Protein AF-A0A0C2XR28-F1 (afdb_monomer)

Solvent-accessible surface area (backbone atoms only — not comparable to full-atom values): 14677 Å² total; per-residue (Å²): 131,84,66,56,67,60,53,53,38,38,52,51,37,52,53,34,49,42,58,56,73,71,45,59,62,71,71,68,72,70,63,57,70,69,58,49,51,54,48,40,54,50,33,50,57,46,36,54,53,42,49,54,51,42,45,53,50,49,40,54,47,21,64,46,52,28,56,61,69,59,73,73,59,68,73,86,69,68,76,62,82,78,84,54,51,46,69,43,57,54,46,18,50,34,46,45,16,51,54,50,55,73,65,47,84,61,88,50,60,68,63,48,40,52,50,47,48,56,42,49,52,50,37,53,52,54,47,53,66,63,49,77,77,65,76,77,70,62,46,53,29,38,50,32,34,52,44,60,56,52,70,73,48,66,76,93,44,52,68,61,50,50,55,49,47,58,66,47,63,80,65,73,52,72,67,40,48,52,46,21,50,54,48,47,34,68,41,40,81,63,28,39,65,67,66,59,62,87,71,70,90,66,68,96,81,52,77,64,52,76,79,33,85,82,44,82,53,77,80,67,88,73,76,69,54,71,71,69,72,49,66,79,55,89,70,72,76,67,84,81,76,89,81,85,78,86,131

Foldseek 3Di:
DDPPLLLVLLVLLVVLCCVLPPDCVLVPVPDDPVVSVVVSVVSVVVNVVSLVVSLVCLLVCLLVVLVPPVVPDDCVVVPPDDLAADPSLLSSLLSLLVSLVSNDPDPDLVVSLVSLLVSLLVNLVVVVVVPVPDDDDSVLLSLLLSLVLNVLDDPVCVVVNVVSVVSNVVPPDPSSNVRSLLVCQVCCQSNVSSNDDPQPPPDPPCPPCVNRVSDHRDPPPDPPPVVNVCPPDPVVVPPPDDDDDDD

pLDDT: mean 79.3, std 14.33, range [41.66, 95.62]

Mean predicted aligned error: 10.21 Å

Nearest PDB structures (foldseek):
  6vfk-assembly1_B  TM=3.033E-01  e=3.026E+00  synthetic construct
  5yqg-assembly1_A  TM=3.046E-01  e=9.220E+00  Mus musculus

Radius of gyration: 23.99 Å; Cα contacts (8 Å, |Δi|>4): 164; chains: 1; bounding box: 71×46×82 Å

Secondary structure (DSSP, 8-state):
--THHHHHHHHHHHHHHHHHHT-SHHHHT---HHHHHHHHHHHHHHHHHHHHHHHHHHHHHHHHHHHHHHTTS-GGGTTS---SS-HHHHHHHHHHHHHHHHT---S-HHHHHHHHHHHHHHHHHHHHHHHTTS-TTHHHHHHHHHHHHHHTS-GGGHHHHHHHHHHHHTT--HHHHHHHHHHHHHHHHHHTTTT--------TT-TTTTT-TT-PPPPPTT---HHHHS---TTGGGSS-------

Organism: Amanita muscaria (strain Koide BX008) (NCBI:txid946122)

Sequence (247 aa):
MTDDAGHGLALLYEVVDELASSSCFIALIGCSPDVVQGFRQKLVGLYDKVLVRWRNHVVLSSLKCAHSDFNSLPSSLAHSKQTGPSSELVSSVVLLANFGLQLCPSRNLAKRNELLGRTLQLFISEYFEKEAQTSRETKLLDIALLQQLLERYGEDCQDLRKQVTNRLEETKSHSLQKVAEETLLRCQNLIMPLLSYDLPDLPPNDKQGFLLPVGIPPPDTQYQPPLCVAKAGPRLGQLLVEGSFGF

Structure (mmCIF, N/CA/C/O backbone):
data_AF-A0A0C2XR28-F1
#
_entry.id   AF-A0A0C2XR28-F1
#
loop_
_atom_site.group_PDB
_atom_site.id
_atom_site.type_symbol
_atom_site.label_atom_id
_atom_site.label_alt_id
_atom_site.label_comp_id
_atom_site.label_asym_id
_atom_site.label_entity_id
_atom_site.label_seq_id
_atom_site.pdbx_PDB_ins_code
_atom_site.Cartn_x
_atom_site.Cartn_y
_atom_site.Cartn_z
_atom_site.occupancy
_atom_site.B_iso_or_equiv
_atom_site.auth_seq_id
_atom_site.auth_comp_id
_atom_site.auth_asym_id
_atom_site.auth_atom_id
_atom_site.pdbx_PDB_model_num
ATOM 1 N N . MET A 1 1 ? -13.927 -15.486 -8.283 1.00 41.66 1 MET A N 1
ATOM 2 C CA . MET A 1 1 ? -14.331 -16.255 -7.082 1.00 41.66 1 MET A CA 1
ATOM 3 C C . MET A 1 1 ? -14.322 -15.299 -5.906 1.00 41.66 1 MET A C 1
ATOM 5 O O . MET A 1 1 ? -13.459 -14.441 -5.857 1.00 41.66 1 MET A O 1
ATOM 9 N N . THR A 1 2 ? -15.349 -15.393 -5.074 1.00 48.81 2 THR A N 1
ATOM 10 C CA . THR A 1 2 ? -15.871 -14.381 -4.144 1.00 48.81 2 THR A CA 1
ATOM 11 C C . THR A 1 2 ? -14.844 -13.783 -3.182 1.00 48.81 2 THR A C 1
ATOM 13 O O . THR A 1 2 ? -14.387 -14.448 -2.256 1.00 48.81 2 THR A O 1
ATOM 16 N N . ASP A 1 3 ? -14.587 -12.489 -3.361 1.00 63.97 3 ASP A N 1
ATOM 17 C CA . ASP A 1 3 ? -13.853 -11.576 -2.471 1.00 63.97 3 ASP A CA 1
ATOM 18 C C . ASP A 1 3 ? -14.636 -11.248 -1.173 1.00 63.97 3 ASP A C 1
ATOM 20 O O . ASP A 1 3 ? -14.495 -10.197 -0.561 1.00 63.97 3 ASP A O 1
ATOM 24 N N . ASP A 1 4 ? -15.523 -12.147 -0.747 1.00 75.50 4 ASP A N 1
ATOM 25 C CA . ASP A 1 4 ? -16.473 -11.927 0.352 1.00 75.50 4 ASP A CA 1
ATOM 26 C C . ASP A 1 4 ? -15.757 -11.789 1.709 1.00 75.50 4 ASP A C 1
ATOM 28 O O . ASP A 1 4 ? -16.149 -11.008 2.575 1.00 75.50 4 ASP A O 1
ATOM 32 N N . ALA A 1 5 ? -14.622 -12.479 1.866 1.00 79.31 5 ALA A N 1
ATOM 33 C CA . ALA A 1 5 ? -13.799 -12.400 3.069 1.00 79.31 5 ALA A CA 1
ATOM 34 C C . ALA A 1 5 ? -13.136 -11.021 3.248 1.00 79.31 5 ALA A C 1
ATOM 36 O O . ALA A 1 5 ? -13.073 -10.519 4.372 1.00 79.31 5 ALA A O 1
ATOM 37 N N . GLY A 1 6 ? -12.664 -10.401 2.160 1.00 77.56 6 GLY A N 1
ATOM 38 C CA . GLY A 1 6 ? -12.081 -9.059 2.189 1.00 77.56 6 GLY A CA 1
ATOM 39 C C . GLY A 1 6 ? -13.116 -8.009 2.588 1.00 77.56 6 GLY A C 1
ATOM 40 O O . GLY A 1 6 ? -12.875 -7.219 3.504 1.00 77.56 6 GLY A O 1
ATOM 41 N N . HIS A 1 7 ? -14.305 -8.083 1.984 1.00 82.31 7 HIS A N 1
ATOM 42 C CA . HIS A 1 7 ? -15.428 -7.190 2.277 1.00 82.31 7 HIS A CA 1
ATOM 43 C C . HIS A 1 7 ? -15.941 -7.356 3.715 1.00 82.31 7 HIS A C 1
ATOM 45 O O . HIS A 1 7 ? -16.171 -6.366 4.409 1.00 82.31 7 HIS A O 1
ATOM 51 N N . GLY A 1 8 ? -16.061 -8.593 4.210 1.00 85.19 8 GLY A N 1
ATOM 52 C CA . GLY A 1 8 ? -16.475 -8.855 5.591 1.00 85.19 8 GLY A CA 1
ATOM 53 C C . GLY A 1 8 ? -15.493 -8.300 6.628 1.00 85.19 8 GLY A C 1
ATOM 54 O O . GLY A 1 8 ? -15.911 -7.744 7.645 1.00 85.19 8 GLY A O 1
ATOM 55 N N . LEU A 1 9 ? -14.184 -8.401 6.368 1.00 85.44 9 LEU A N 1
ATOM 56 C CA . LEU A 1 9 ? -13.157 -7.812 7.234 1.00 85.44 9 LEU A CA 1
ATOM 57 C C . LEU A 1 9 ? -13.164 -6.279 7.179 1.00 85.44 9 LEU A C 1
ATOM 59 O O . LEU A 1 9 ? -12.962 -5.648 8.214 1.00 85.44 9 LEU A O 1
ATOM 63 N N . ALA A 1 10 ? -13.427 -5.698 6.007 1.00 81.88 10 ALA A N 1
ATOM 64 C CA . ALA A 1 10 ? -13.559 -4.257 5.834 1.00 81.88 10 ALA A CA 1
ATOM 65 C C . ALA A 1 10 ? -14.747 -3.682 6.616 1.00 81.88 10 ALA A C 1
ATOM 67 O O . ALA A 1 10 ? -14.583 -2.752 7.402 1.00 81.88 10 ALA A O 1
ATOM 68 N N . LEU A 1 11 ? -15.919 -4.307 6.497 1.00 85.88 11 LEU A N 1
ATOM 69 C CA . LEU A 1 11 ? -17.100 -3.915 7.262 1.00 85.88 11 LEU A CA 1
ATOM 70 C C . LEU A 1 11 ? -16.866 -4.050 8.772 1.00 85.88 11 LEU A C 1
ATOM 72 O O . LEU A 1 11 ? -17.224 -3.167 9.549 1.00 85.88 11 LEU A O 1
ATOM 76 N N . LEU A 1 12 ? -16.248 -5.153 9.205 1.00 86.69 12 LEU A N 1
ATOM 77 C CA . LEU A 1 12 ? -15.944 -5.360 10.619 1.00 86.69 12 LEU A CA 1
ATOM 78 C C . LEU A 1 12 ? -14.976 -4.296 11.148 1.00 86.69 12 LEU A C 1
ATOM 80 O O . LEU A 1 12 ? -15.143 -3.833 12.273 1.00 86.69 12 LEU A O 1
ATOM 84 N N . TYR A 1 13 ? -13.986 -3.901 10.348 1.00 85.12 13 TYR A N 1
ATOM 85 C CA . TYR A 1 13 ? -13.070 -2.814 10.676 1.00 85.12 13 TYR A CA 1
ATOM 86 C C . TYR A 1 13 ? -13.823 -1.498 10.926 1.00 85.12 13 TYR A C 1
ATOM 88 O O . TYR A 1 13 ? -13.640 -0.895 11.984 1.00 85.12 13 TYR A O 1
ATOM 96 N N . GLU A 1 14 ? -14.717 -1.102 10.016 1.00 84.31 14 GLU A N 1
ATOM 97 C CA . GLU A 1 14 ? -15.503 0.134 10.140 1.00 84.31 14 GLU A CA 1
ATOM 98 C C . GLU A 1 14 ? -16.416 0.115 11.367 1.00 84.31 14 GLU A C 1
ATOM 100 O O . GLU A 1 14 ? -16.442 1.066 12.146 1.00 84.31 14 GLU A O 1
ATOM 105 N N . VAL A 1 15 ? -17.126 -0.996 11.586 1.00 87.81 15 VAL A N 1
ATOM 106 C CA . VAL A 1 15 ? -18.020 -1.147 12.741 1.00 87.81 15 VAL A CA 1
ATOM 107 C C . VAL A 1 15 ? -17.239 -1.039 14.047 1.00 87.81 15 VAL A C 1
ATOM 109 O O . VAL A 1 15 ? -17.701 -0.396 14.989 1.00 87.81 15 VAL A O 1
ATOM 112 N N . VAL A 1 16 ? -16.055 -1.650 14.129 1.00 88.50 16 VAL A N 1
ATOM 113 C CA . VAL A 1 16 ? -15.237 -1.592 15.344 1.00 88.50 16 VAL A CA 1
ATOM 114 C C . VAL A 1 16 ? -14.655 -0.190 15.559 1.00 88.50 16 VAL A C 1
ATOM 116 O O . VAL A 1 16 ? -14.664 0.266 16.703 1.00 88.50 16 VAL A O 1
ATOM 119 N N . ASP A 1 17 ? -14.200 0.512 14.514 1.00 84.69 17 ASP A N 1
ATOM 120 C CA . ASP A 1 17 ? -13.698 1.895 14.631 1.00 84.69 17 ASP A CA 1
ATOM 121 C C . ASP A 1 17 ? -14.806 2.863 15.070 1.00 84.69 17 ASP A C 1
ATOM 123 O O . ASP A 1 17 ? -14.614 3.639 16.010 1.00 84.69 17 ASP A O 1
ATOM 127 N N . GLU A 1 18 ? -15.996 2.767 14.473 1.00 85.94 18 GLU A N 1
ATOM 128 C CA . GLU A 1 18 ? -17.153 3.601 14.820 1.00 85.94 18 GLU A CA 1
ATOM 129 C C . GLU A 1 18 ? -17.610 3.329 16.264 1.00 85.94 18 GLU A C 1
ATOM 131 O O . GLU A 1 18 ? -17.830 4.249 17.057 1.00 85.94 18 GLU A O 1
ATOM 136 N N . LEU A 1 19 ? -17.682 2.052 16.665 1.00 86.50 19 LEU A N 1
ATOM 137 C CA . LEU A 1 19 ? -18.004 1.679 18.043 1.00 86.50 19 LEU A CA 1
ATOM 138 C C . LEU A 1 19 ? -16.949 2.177 19.037 1.00 86.50 19 LEU A C 1
ATOM 140 O O . LEU A 1 19 ? -17.304 2.617 20.130 1.00 86.50 19 LEU A O 1
ATOM 144 N N . ALA A 1 20 ? -15.666 2.121 18.682 1.00 83.19 20 ALA A N 1
ATOM 145 C CA . ALA A 1 20 ? -14.579 2.515 19.571 1.00 83.19 20 ALA A CA 1
ATOM 146 C C . ALA A 1 20 ? -14.429 4.037 19.709 1.00 83.19 20 ALA A C 1
ATOM 148 O O . ALA A 1 20 ? -14.061 4.503 20.793 1.00 83.19 20 ALA A O 1
ATOM 149 N N . SER A 1 21 ? -14.692 4.805 18.647 1.00 80.94 21 SER A N 1
ATOM 150 C CA . SER A 1 21 ? -14.327 6.224 18.563 1.00 80.94 21 SER A CA 1
ATOM 151 C C . SER A 1 21 ? -15.501 7.191 18.745 1.00 80.94 21 SER A C 1
ATOM 153 O O . SER A 1 21 ? -15.391 8.122 19.543 1.00 80.94 21 SER A O 1
ATOM 155 N N . SER A 1 22 ? -16.627 6.969 18.070 1.00 78.81 22 SER A N 1
ATOM 156 C CA . SER A 1 22 ? -17.715 7.951 17.919 1.00 78.81 22 SER A CA 1
ATOM 157 C C . SER A 1 22 ? -19.055 7.484 18.482 1.00 78.81 22 SER A C 1
ATOM 159 O O . SER A 1 22 ? -19.938 8.306 18.732 1.00 78.81 22 SER A O 1
ATOM 161 N N . SER A 1 23 ? -19.225 6.183 18.723 1.00 81.94 23 SER A N 1
ATOM 162 C CA . SER A 1 23 ? -20.515 5.642 19.135 1.00 81.94 23 SER A CA 1
ATOM 163 C C . SER A 1 23 ? -20.945 6.100 20.532 1.00 81.94 23 SER A C 1
ATOM 165 O O . SER A 1 23 ? -20.292 5.836 21.548 1.00 81.94 23 SER A O 1
ATOM 167 N N . CYS A 1 24 ? -22.124 6.725 20.594 1.00 83.88 24 CYS A N 1
ATOM 168 C CA . CYS A 1 24 ? -22.814 7.049 21.841 1.00 83.88 24 CYS A CA 1
ATOM 169 C C . CYS A 1 24 ? -23.420 5.812 22.519 1.00 83.88 24 CYS A C 1
ATOM 171 O O . CYS A 1 24 ? -23.755 5.876 23.700 1.00 83.88 24 CYS A O 1
ATOM 173 N N . PHE A 1 25 ? -23.517 4.678 21.811 1.00 84.44 25 PHE A N 1
ATOM 174 C CA . PHE A 1 25 ? -24.083 3.431 22.327 1.00 84.44 25 PHE A CA 1
ATOM 175 C C . PHE A 1 25 ? -23.443 3.042 23.660 1.00 84.44 25 PHE A C 1
ATOM 177 O O . PHE A 1 25 ? -24.140 2.822 24.642 1.00 84.44 25 PHE A O 1
ATOM 184 N N . ILE A 1 26 ? -22.111 3.072 23.730 1.00 80.19 26 ILE A N 1
ATOM 185 C CA . ILE A 1 26 ? -21.362 2.694 24.934 1.00 80.19 26 ILE A CA 1
ATOM 186 C C . ILE A 1 26 ? -21.699 3.606 26.127 1.00 80.19 26 ILE A C 1
ATOM 188 O O . ILE A 1 26 ? -21.726 3.141 27.263 1.00 80.19 26 ILE A O 1
ATOM 192 N N . ALA A 1 27 ? -21.978 4.889 25.881 1.00 79.75 27 ALA A N 1
ATOM 193 C CA . ALA A 1 27 ? -22.363 5.832 26.929 1.00 79.75 27 ALA A CA 1
ATOM 194 C C . ALA A 1 27 ? -23.826 5.653 27.379 1.00 79.75 27 ALA A C 1
ATOM 196 O O . ALA A 1 27 ? -24.154 5.949 28.525 1.00 79.75 27 ALA A O 1
ATOM 197 N N . LEU A 1 28 ? -24.700 5.155 26.499 1.00 85.94 28 LEU A N 1
ATOM 198 C CA . LEU A 1 28 ? -26.144 5.052 26.737 1.00 85.94 28 LEU A CA 1
ATO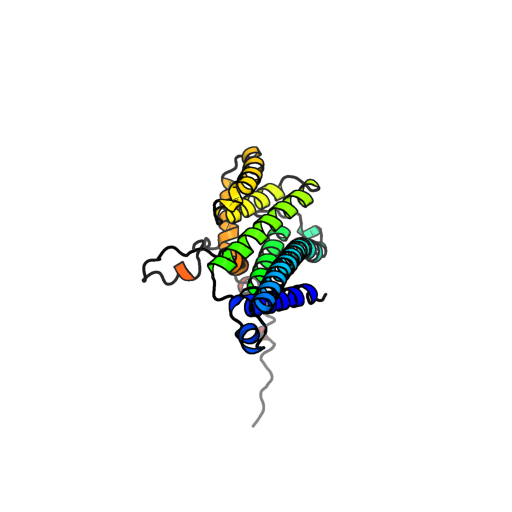M 199 C C . LEU A 1 28 ? -26.578 3.764 27.452 1.00 85.94 28 LEU A C 1
ATOM 201 O O . LEU A 1 28 ? -27.664 3.733 28.020 1.00 85.94 28 LEU A O 1
ATOM 205 N N . ILE A 1 29 ? -25.751 2.713 27.472 1.00 83.38 29 ILE A N 1
ATOM 206 C CA . ILE A 1 29 ? -26.102 1.425 28.112 1.00 83.38 29 ILE A CA 1
ATOM 207 C C . ILE A 1 29 ? -26.096 1.520 29.654 1.00 83.38 29 ILE A C 1
ATOM 209 O O . ILE A 1 29 ? -26.553 0.607 30.335 1.00 83.38 29 ILE A O 1
ATOM 213 N N . GLY A 1 30 ? -25.606 2.626 30.230 1.00 84.56 30 GLY A N 1
ATOM 214 C CA . GLY A 1 30 ? -25.600 2.834 31.684 1.00 84.56 30 GLY A CA 1
ATOM 215 C C . GLY A 1 30 ? -24.619 1.929 32.439 1.00 84.56 30 GLY A C 1
ATOM 216 O O . GLY A 1 30 ? -24.782 1.700 33.636 1.00 84.56 30 GLY A O 1
ATOM 217 N N . CYS A 1 31 ? -23.606 1.389 31.754 1.00 88.06 31 CYS A N 1
ATOM 218 C CA . CYS A 1 31 ? -22.540 0.610 32.382 1.00 88.06 31 CYS A CA 1
ATOM 219 C C . CYS A 1 31 ? -21.651 1.481 33.282 1.00 88.06 31 CYS A C 1
ATOM 221 O O . CYS A 1 31 ? -21.509 2.685 33.065 1.00 88.06 31 CYS A O 1
ATOM 223 N N . SER A 1 32 ? -20.988 0.853 34.260 1.00 92.50 32 SER A N 1
ATOM 224 C CA . SER A 1 32 ? -19.965 1.542 35.047 1.00 92.50 32 SER A CA 1
ATOM 225 C C . SER A 1 32 ? -18.777 1.972 34.163 1.00 92.50 32 SER A C 1
ATOM 227 O O . SER A 1 32 ? -18.489 1.313 33.154 1.00 92.50 32 SER A O 1
ATOM 229 N N . PRO A 1 33 ? -18.052 3.046 34.535 1.00 89.12 33 PRO A N 1
ATOM 230 C CA . PRO A 1 33 ? -16.910 3.544 33.763 1.00 89.12 33 PRO A CA 1
ATOM 231 C C . PRO A 1 33 ? -15.836 2.481 33.483 1.00 89.12 33 PRO A C 1
ATOM 233 O O . PRO A 1 33 ? -15.316 2.416 32.370 1.00 89.12 33 PRO A O 1
ATOM 236 N N . ASP A 1 34 ? -15.564 1.599 34.448 1.00 92.88 34 ASP A N 1
ATOM 237 C CA . ASP A 1 34 ? -14.560 0.534 34.311 1.00 92.88 34 ASP A CA 1
ATOM 238 C C . ASP A 1 34 ? -14.939 -0.482 33.224 1.00 92.88 34 ASP A C 1
ATOM 240 O O . ASP A 1 34 ? -14.100 -0.909 32.426 1.00 92.88 34 ASP A O 1
ATOM 244 N N . VAL A 1 35 ? -16.225 -0.845 33.144 1.00 90.69 35 VAL A N 1
ATOM 245 C CA . VAL A 1 35 ? -16.740 -1.764 32.117 1.00 90.69 35 VAL A CA 1
ATOM 246 C C . VAL A 1 35 ? -16.658 -1.115 30.737 1.00 90.69 35 VAL A C 1
ATOM 248 O O . VAL A 1 35 ? -16.233 -1.761 29.778 1.00 90.69 35 VAL A O 1
ATOM 251 N N . VAL A 1 36 ? -17.003 0.173 30.641 1.00 88.62 36 VAL A N 1
ATOM 252 C CA . VAL A 1 36 ? -16.881 0.964 29.408 1.00 88.62 36 VAL A CA 1
ATOM 253 C C . VAL A 1 36 ? -15.430 1.011 28.927 1.00 88.62 36 VAL A C 1
ATOM 255 O O . VAL A 1 36 ? -15.162 0.756 27.750 1.00 88.62 36 VAL A O 1
ATOM 258 N N . GLN A 1 37 ? -14.483 1.296 29.820 1.00 88.75 37 GLN A N 1
ATOM 259 C CA . GLN A 1 37 ? -13.064 1.352 29.477 1.00 88.75 37 GLN A CA 1
ATOM 260 C C . GLN A 1 37 ? -12.535 -0.019 29.040 1.00 88.75 37 GLN A C 1
ATOM 262 O O . GLN A 1 37 ? -11.881 -0.119 28.000 1.00 88.75 37 GLN A O 1
ATOM 267 N N . GLY A 1 38 ? -12.868 -1.084 29.776 1.00 91.06 38 GLY A N 1
ATOM 268 C CA . GLY A 1 38 ? -12.484 -2.450 29.420 1.00 91.06 38 GLY A CA 1
ATOM 269 C C . GLY A 1 38 ? -13.063 -2.896 28.074 1.00 91.06 38 GLY A C 1
ATOM 270 O O . GLY A 1 38 ? -12.389 -3.577 27.300 1.00 91.06 38 GLY A O 1
ATOM 271 N N . PHE A 1 39 ? -14.289 -2.480 27.749 1.00 89.62 39 PHE A N 1
ATOM 272 C CA . PHE A 1 39 ? -14.890 -2.730 26.441 1.00 89.62 39 PHE A CA 1
ATOM 273 C C . PHE A 1 39 ? -14.160 -1.979 25.319 1.00 89.62 39 PHE A C 1
ATOM 275 O O . PHE A 1 39 ? -13.793 -2.600 24.323 1.00 89.62 39 PHE A O 1
ATOM 282 N N . ARG A 1 40 ? -13.862 -0.683 25.495 1.00 88.81 40 ARG A N 1
ATOM 283 C CA . ARG A 1 40 ? -13.093 0.105 24.512 1.00 88.81 40 ARG A CA 1
ATOM 284 C C . ARG A 1 40 ? -11.709 -0.488 24.257 1.00 88.81 40 ARG A C 1
ATOM 286 O O . ARG A 1 40 ? -11.319 -0.627 23.105 1.00 88.81 40 ARG A O 1
ATOM 293 N N . GLN A 1 41 ? -10.997 -0.910 25.301 1.00 91.44 41 GLN A N 1
ATOM 294 C CA . GLN A 1 41 ? -9.698 -1.580 25.154 1.00 91.44 41 GLN A CA 1
ATOM 295 C C . GLN A 1 41 ? -9.808 -2.882 24.349 1.00 91.44 41 GLN A C 1
ATOM 297 O O . GLN A 1 41 ? -8.982 -3.141 23.474 1.00 91.44 41 GLN A O 1
ATOM 302 N N . LYS A 1 42 ? -10.847 -3.690 24.599 1.00 92.62 42 LYS A N 1
ATOM 303 C CA . LYS A 1 42 ? -11.111 -4.905 23.814 1.00 92.62 42 LYS A CA 1
ATOM 304 C C . LYS A 1 42 ? -11.446 -4.589 22.357 1.00 92.62 42 LYS A C 1
ATOM 306 O O . LYS A 1 42 ? -10.983 -5.319 21.485 1.00 92.62 42 LYS A O 1
ATOM 311 N N . LEU A 1 43 ? -12.209 -3.526 22.092 1.00 90.06 43 LEU A N 1
ATOM 312 C CA . LEU A 1 43 ? -12.509 -3.079 20.730 1.00 90.06 43 LEU A CA 1
ATOM 313 C C . LEU A 1 43 ? -11.255 -2.610 19.997 1.00 90.06 43 LEU A C 1
ATOM 315 O O . LEU A 1 43 ? -11.046 -3.046 18.875 1.00 90.06 43 LEU A O 1
ATOM 319 N N . VAL A 1 44 ? -10.385 -1.818 20.630 1.00 89.75 44 VAL A N 1
ATOM 320 C CA . VAL A 1 44 ? -9.093 -1.420 20.038 1.00 89.75 44 VAL A CA 1
ATOM 321 C C . VAL A 1 44 ? -8.244 -2.655 19.719 1.00 89.75 44 VAL A C 1
ATOM 323 O O . VAL A 1 44 ? -7.768 -2.818 18.601 1.00 89.75 44 VAL A O 1
ATOM 326 N N . GLY A 1 45 ? -8.143 -3.605 20.654 1.00 91.94 45 GLY A N 1
ATOM 327 C CA . GLY A 1 45 ? -7.420 -4.853 20.401 1.00 91.94 45 GLY A CA 1
ATOM 328 C C . GLY A 1 45 ? -8.048 -5.728 19.305 1.00 91.94 45 GLY A C 1
ATOM 329 O O . GLY A 1 45 ? -7.339 -6.477 18.632 1.00 91.94 45 GLY A O 1
ATOM 330 N N . LEU A 1 46 ? -9.371 -5.673 19.118 1.00 91.69 46 LEU A N 1
ATOM 331 C CA . LEU A 1 46 ? -10.058 -6.349 18.015 1.00 91.69 46 LEU A CA 1
ATOM 332 C C . LEU A 1 46 ? -9.805 -5.630 16.686 1.00 91.69 46 LEU A C 1
ATOM 334 O O . LEU A 1 46 ? -9.488 -6.298 15.704 1.00 91.69 46 LEU A O 1
ATOM 338 N N . TYR A 1 47 ? -9.891 -4.300 16.680 1.00 89.44 47 TYR A N 1
ATOM 339 C CA . TYR A 1 47 ? -9.598 -3.432 15.543 1.00 89.44 47 TYR A CA 1
ATOM 340 C C . TYR A 1 47 ? -8.214 -3.739 14.974 1.00 89.44 47 TYR A C 1
ATOM 342 O O . TYR A 1 47 ? -8.100 -4.084 13.799 1.00 89.44 47 TYR A O 1
ATOM 350 N N . ASP A 1 48 ? -7.180 -3.753 15.821 1.00 90.94 48 ASP A N 1
ATOM 351 C CA . ASP A 1 48 ? -5.807 -4.026 15.389 1.00 90.94 48 ASP A CA 1
ATOM 352 C C . ASP A 1 48 ? -5.675 -5.413 14.744 1.00 90.94 48 ASP A C 1
ATOM 354 O O . ASP A 1 48 ? -5.038 -5.577 13.701 1.00 90.94 48 ASP A O 1
ATOM 358 N N . LYS A 1 49 ? -6.327 -6.430 15.324 1.00 92.88 49 LYS A N 1
ATOM 359 C CA . LYS A 1 49 ? -6.312 -7.803 14.791 1.00 92.88 49 LYS A CA 1
ATOM 360 C C . LYS A 1 49 ? -7.021 -7.909 13.446 1.00 92.88 49 LYS A C 1
ATOM 362 O O . LYS A 1 49 ? -6.514 -8.588 12.552 1.00 92.88 49 LYS A O 1
ATOM 367 N N . VAL A 1 50 ? -8.188 -7.281 13.307 1.00 90.88 50 VAL A N 1
ATOM 368 C CA . VAL A 1 50 ? -8.951 -7.257 12.051 1.00 90.88 50 VAL A CA 1
ATOM 369 C C . VAL A 1 50 ? -8.147 -6.530 10.981 1.00 90.88 50 VAL A C 1
ATOM 371 O O . VAL A 1 50 ? -7.988 -7.060 9.886 1.00 90.88 50 VAL A O 1
ATOM 374 N N . LEU A 1 51 ? -7.540 -5.395 11.326 1.00 89.31 51 LEU A N 1
ATOM 375 C CA . LEU A 1 51 ? -6.727 -4.597 10.421 1.00 89.31 51 LEU A CA 1
ATOM 376 C C . LEU A 1 51 ? -5.485 -5.342 9.921 1.00 89.31 51 LEU A C 1
ATOM 378 O O . LEU A 1 51 ? -5.169 -5.303 8.735 1.00 89.31 51 LEU A O 1
ATOM 382 N N . VAL A 1 52 ? -4.761 -6.034 10.806 1.00 93.19 52 VAL A N 1
ATOM 383 C CA . VAL A 1 52 ? -3.622 -6.881 10.409 1.00 93.19 52 VAL A CA 1
ATOM 384 C C . VAL A 1 52 ? -4.079 -7.996 9.467 1.00 93.19 52 VAL A C 1
ATOM 386 O O . VAL A 1 52 ? -3.469 -8.201 8.421 1.00 93.19 52 VAL A O 1
ATOM 389 N N . ARG A 1 53 ? -5.172 -8.696 9.798 1.00 92.62 53 ARG A N 1
ATOM 390 C CA . ARG A 1 53 ? -5.697 -9.784 8.957 1.00 92.62 53 ARG A CA 1
ATOM 391 C C . ARG A 1 53 ? -6.154 -9.295 7.592 1.00 92.62 53 ARG A C 1
ATOM 393 O O . ARG A 1 53 ? -5.837 -9.938 6.598 1.00 92.62 53 ARG A O 1
ATOM 400 N N . TRP A 1 54 ? -6.868 -8.175 7.554 1.00 91.25 54 TRP A N 1
ATOM 401 C CA . TRP A 1 54 ? -7.308 -7.555 6.313 1.00 91.25 54 TRP A CA 1
ATOM 402 C C . TRP A 1 54 ? -6.111 -7.180 5.436 1.00 91.25 54 TRP A C 1
ATOM 404 O O . TRP A 1 54 ? -6.071 -7.584 4.279 1.00 91.25 54 TRP A O 1
ATOM 414 N N . ARG A 1 55 ? -5.090 -6.512 5.997 1.00 93.25 55 ARG A N 1
ATOM 415 C CA . ARG A 1 55 ? -3.881 -6.124 5.246 1.00 93.25 55 ARG A CA 1
ATOM 416 C C . ARG A 1 55 ? -3.180 -7.331 4.644 1.00 93.25 55 ARG A C 1
ATOM 418 O O . ARG A 1 55 ? -2.904 -7.338 3.449 1.00 93.25 55 ARG A O 1
ATOM 425 N N . ASN A 1 56 ? -2.946 -8.363 5.452 1.00 94.56 56 ASN A N 1
ATOM 426 C CA . ASN A 1 56 ? -2.315 -9.594 4.982 1.00 94.56 56 ASN A CA 1
ATOM 427 C C . ASN A 1 56 ? -3.144 -10.250 3.872 1.00 94.56 56 ASN A C 1
ATOM 429 O O . ASN A 1 56 ? -2.595 -10.669 2.859 1.00 94.56 56 ASN A O 1
ATOM 433 N N . HIS A 1 57 ? -4.467 -10.320 4.046 1.00 93.06 57 HIS A N 1
ATOM 434 C CA . HIS A 1 57 ? -5.358 -10.880 3.037 1.00 93.06 57 HIS A CA 1
ATOM 435 C C . HIS A 1 57 ? -5.270 -10.107 1.720 1.00 93.06 57 HIS A C 1
ATOM 437 O O . HIS A 1 57 ? -5.049 -10.714 0.680 1.00 93.06 57 HIS A O 1
ATOM 443 N N . VAL A 1 58 ? -5.390 -8.781 1.768 1.00 91.94 58 VAL A N 1
ATOM 444 C CA . VAL A 1 58 ? -5.338 -7.916 0.586 1.00 91.94 58 VAL A CA 1
ATOM 445 C C . VAL A 1 58 ? -4.001 -8.027 -0.134 1.00 91.94 58 VAL A C 1
ATOM 447 O O . VAL A 1 58 ? -3.984 -8.232 -1.342 1.00 91.94 58 VAL A O 1
ATOM 450 N N . VAL A 1 59 ? -2.883 -7.960 0.591 1.00 94.69 59 VAL A N 1
ATOM 451 C CA . VAL A 1 59 ? -1.546 -8.084 -0.004 1.00 94.69 59 VAL A CA 1
ATOM 452 C C . VAL A 1 59 ? -1.381 -9.430 -0.711 1.00 94.69 59 VAL A C 1
ATOM 454 O O . VAL A 1 59 ? -1.015 -9.471 -1.888 1.00 94.69 59 VAL A O 1
ATOM 457 N N . LEU A 1 60 ? -1.704 -10.530 -0.028 1.00 93.19 60 LEU A N 1
ATOM 458 C CA . LEU A 1 60 ? -1.566 -11.873 -0.588 1.00 93.19 60 LEU A CA 1
ATOM 459 C C . LEU A 1 60 ? -2.520 -12.106 -1.765 1.00 93.19 60 LEU A C 1
ATOM 461 O O . LEU A 1 60 ? -2.130 -12.724 -2.756 1.00 93.19 60 LEU A O 1
ATOM 465 N N . SER A 1 61 ? -3.752 -11.602 -1.681 1.00 91.12 61 SER A N 1
ATOM 466 C CA . SER A 1 61 ? -4.739 -11.687 -2.757 1.00 91.12 61 SER A CA 1
ATOM 467 C C . SER A 1 61 ? -4.294 -10.893 -3.984 1.00 91.12 61 SER A C 1
ATOM 469 O O . SER A 1 61 ? -4.307 -11.446 -5.081 1.00 91.12 61 SER A O 1
ATOM 471 N N . SER A 1 62 ? -3.814 -9.656 -3.821 1.00 91.50 62 SER A N 1
ATOM 472 C CA . SER A 1 62 ? -3.302 -8.835 -4.928 1.00 91.50 62 SER A CA 1
ATOM 473 C C . SER A 1 62 ? -2.142 -9.520 -5.654 1.00 91.50 62 SER A C 1
ATOM 475 O O . SER A 1 62 ? -2.180 -9.653 -6.876 1.00 91.50 62 SER A O 1
ATOM 477 N N . LEU A 1 63 ? -1.167 -10.050 -4.906 1.00 90.56 63 LEU A N 1
ATOM 478 C CA . LEU A 1 63 ? -0.016 -10.774 -5.464 1.00 90.56 63 LEU A CA 1
ATOM 479 C C . LEU A 1 63 ? -0.387 -12.121 -6.108 1.00 90.56 63 LEU A C 1
ATOM 481 O O . LEU A 1 63 ? 0.369 -12.649 -6.927 1.00 90.56 63 LEU A O 1
ATOM 485 N N . LYS A 1 64 ? -1.509 -12.732 -5.710 1.00 89.69 64 LYS A N 1
ATOM 486 C CA . LYS A 1 64 ? -1.980 -14.014 -6.251 1.00 89.69 64 LYS A CA 1
ATOM 487 C C . LYS A 1 64 ? -2.843 -13.835 -7.499 1.00 89.69 64 LYS A C 1
ATOM 489 O O . LYS A 1 64 ? -2.656 -14.578 -8.459 1.00 89.69 64 LYS A O 1
ATOM 494 N N . CYS A 1 65 ? -3.772 -12.882 -7.496 1.00 81.88 65 CYS A N 1
ATOM 495 C CA . CYS A 1 65 ? -4.695 -12.652 -8.611 1.00 81.88 65 CYS A CA 1
ATOM 496 C C . CYS A 1 65 ? -3.959 -12.189 -9.871 1.00 81.88 65 CYS A C 1
ATOM 498 O O . CYS A 1 65 ? -4.250 -12.654 -10.970 1.00 81.88 65 CYS A O 1
ATOM 500 N N . ALA A 1 66 ? -2.934 -11.351 -9.715 1.00 76.25 66 ALA A N 1
ATOM 501 C CA . ALA A 1 66 ? -2.151 -10.909 -10.859 1.00 76.25 66 ALA A CA 1
ATOM 502 C C . ALA A 1 66 ? -1.403 -12.065 -11.555 1.00 76.25 66 ALA A C 1
ATOM 504 O O . ALA A 1 66 ? -1.256 -12.054 -12.773 1.00 76.25 66 ALA A O 1
ATOM 505 N N . HIS A 1 67 ? -1.015 -13.110 -10.815 1.00 72.88 67 HIS A N 1
ATOM 506 C CA . HIS A 1 67 ? -0.449 -14.327 -11.402 1.00 72.88 67 HIS A CA 1
ATOM 507 C C . HIS A 1 67 ? -1.493 -15.153 -12.180 1.00 72.88 67 HIS A C 1
ATOM 509 O O . HIS A 1 67 ? -1.160 -15.758 -13.198 1.00 72.88 67 HIS A O 1
ATOM 515 N N . SER A 1 68 ? -2.741 -15.253 -11.704 1.00 71.31 68 SER A N 1
ATOM 516 C CA . SER A 1 68 ? -3.733 -16.155 -12.311 1.00 71.31 68 SER A CA 1
ATOM 517 C C . SER A 1 68 ? -4.278 -15.649 -13.641 1.00 71.31 68 SER A C 1
ATOM 519 O O . SER A 1 68 ? -4.473 -16.448 -14.555 1.00 71.31 68 SER A O 1
ATOM 521 N N . ASP A 1 69 ? -4.494 -14.341 -13.765 1.00 64.75 69 ASP A N 1
ATOM 522 C CA . ASP A 1 69 ? -5.199 -13.779 -14.920 1.00 64.75 69 ASP A CA 1
ATOM 523 C C . ASP A 1 69 ? -4.302 -13.746 -16.171 1.00 64.75 69 ASP A C 1
ATOM 525 O O . ASP A 1 69 ? -4.763 -14.003 -17.286 1.00 64.75 69 ASP A O 1
ATOM 529 N N . PHE A 1 70 ? -2.993 -13.543 -15.990 1.00 56.94 70 PHE A N 1
ATOM 530 C CA . PHE A 1 70 ? -2.028 -13.431 -17.089 1.00 56.94 70 PHE A CA 1
ATOM 531 C C . PHE A 1 70 ? -1.482 -14.767 -17.604 1.00 56.94 70 PHE A C 1
ATOM 533 O O . PHE A 1 70 ? -1.101 -14.854 -18.771 1.00 56.94 70 PHE A O 1
ATOM 540 N N . ASN A 1 71 ? -1.516 -15.833 -16.800 1.00 58.53 71 ASN A N 1
ATOM 541 C CA . ASN A 1 71 ? -1.078 -17.168 -17.231 1.00 58.53 71 ASN A CA 1
ATOM 542 C C . ASN A 1 71 ? -2.008 -17.819 -18.276 1.00 58.53 71 ASN A C 1
ATOM 544 O O . ASN A 1 71 ? -1.705 -18.896 -18.786 1.00 58.53 71 ASN A O 1
ATOM 548 N N . SER A 1 72 ? -3.133 -17.178 -18.605 1.00 56.69 72 SER A N 1
ATOM 549 C CA . SER A 1 72 ? -4.080 -17.641 -19.623 1.00 56.69 72 SER A CA 1
ATOM 550 C C . SER A 1 72 ? -3.766 -17.152 -21.047 1.00 56.69 72 SER A C 1
ATOM 552 O O . SER A 1 72 ? -4.360 -17.646 -22.007 1.00 56.69 72 SER A O 1
ATOM 554 N N . LEU A 1 73 ? -2.835 -16.203 -21.215 1.00 59.59 73 LEU A N 1
ATOM 555 C CA . LEU A 1 73 ? -2.491 -15.646 -22.526 1.00 59.59 73 LEU A CA 1
ATOM 556 C C . LEU A 1 73 ? -1.484 -16.538 -23.284 1.00 59.59 73 LEU A C 1
ATOM 558 O O . LEU A 1 73 ? -0.529 -17.038 -22.687 1.00 59.59 73 LEU A O 1
ATOM 562 N N . PRO A 1 74 ? -1.644 -16.724 -24.610 1.00 60.53 74 PRO A N 1
ATOM 563 C CA . PRO A 1 74 ? -0.733 -17.543 -25.404 1.00 60.53 74 PRO A CA 1
ATOM 564 C C . PRO A 1 74 ? 0.708 -17.019 -25.345 1.00 60.53 74 PRO A C 1
ATOM 566 O O . PRO A 1 74 ? 0.973 -15.858 -25.669 1.00 60.53 74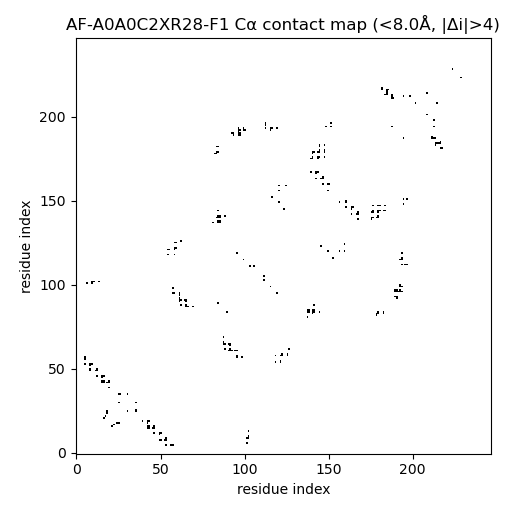 PRO A O 1
ATOM 569 N N . SER A 1 75 ? 1.664 -17.899 -25.033 1.00 58.88 75 SER A N 1
ATOM 570 C CA . SER A 1 75 ? 3.102 -17.581 -24.944 1.00 58.88 75 SER A CA 1
ATOM 571 C C . SER A 1 75 ? 3.692 -16.983 -26.233 1.00 58.88 75 SER A C 1
ATOM 573 O O . SER A 1 75 ? 4.752 -16.359 -26.202 1.00 58.88 75 SER A O 1
ATOM 575 N N . SER A 1 76 ? 2.999 -17.120 -27.369 1.00 55.16 76 SER A N 1
ATOM 576 C CA . SER A 1 76 ? 3.387 -16.548 -28.663 1.00 55.16 76 SER A CA 1
ATOM 577 C C . SER A 1 76 ? 3.331 -15.016 -28.717 1.00 55.16 76 SER A C 1
ATOM 579 O O . SER A 1 76 ? 3.962 -14.432 -29.592 1.00 55.16 76 SER A O 1
ATOM 581 N N . LEU A 1 77 ? 2.618 -14.352 -27.798 1.00 57.84 77 LEU A N 1
ATOM 582 C CA . LEU A 1 77 ? 2.612 -12.884 -27.669 1.00 57.84 77 LEU A CA 1
ATOM 583 C C . LEU A 1 77 ? 3.677 -12.362 -26.686 1.00 57.84 77 LEU A C 1
ATOM 585 O O . LEU A 1 77 ? 3.950 -11.167 -26.660 1.00 57.84 77 LEU A O 1
ATOM 589 N N . ALA A 1 78 ? 4.320 -13.242 -25.913 1.00 57.91 78 ALA A N 1
ATOM 590 C CA . ALA A 1 78 ? 5.231 -12.867 -24.827 1.00 57.91 78 ALA A CA 1
ATOM 591 C C . ALA A 1 78 ? 6.635 -12.416 -25.285 1.00 57.91 78 ALA A C 1
ATOM 593 O O . ALA A 1 78 ? 7.473 -12.079 -24.457 1.00 57.91 78 ALA A O 1
ATOM 594 N N . HIS A 1 79 ? 6.920 -12.428 -26.593 1.00 58.28 79 HIS A N 1
ATOM 595 C CA . HIS A 1 79 ? 8.261 -12.155 -27.134 1.00 58.28 79 HIS A CA 1
ATOM 596 C C . HIS A 1 79 ? 8.478 -10.683 -27.527 1.00 58.28 79 HIS A C 1
ATOM 598 O O . HIS A 1 79 ? 9.538 -10.330 -28.048 1.00 58.28 79 HIS A O 1
ATOM 604 N N . SER A 1 80 ? 7.504 -9.798 -27.295 1.00 64.19 80 SER A N 1
ATOM 605 C CA . SER A 1 80 ? 7.741 -8.362 -27.442 1.00 64.19 80 SER A CA 1
ATOM 606 C C . SER A 1 80 ? 8.683 -7.887 -26.339 1.00 64.19 80 SER A C 1
ATOM 608 O O . SER A 1 80 ? 8.411 -8.113 -25.161 1.00 64.19 80 SER A O 1
ATOM 610 N N . LYS A 1 81 ? 9.773 -7.208 -26.718 1.00 71.62 81 LYS A N 1
ATOM 611 C CA . LYS A 1 81 ? 10.712 -6.572 -25.785 1.00 71.62 81 LYS A CA 1
ATOM 612 C C . LYS A 1 81 ? 9.925 -5.750 -24.764 1.00 71.62 81 LYS A C 1
ATOM 614 O O . LYS A 1 81 ? 9.258 -4.789 -25.137 1.00 71.62 81 LYS A O 1
ATOM 619 N N . GLN A 1 82 ? 9.981 -6.152 -23.501 1.00 71.94 82 GLN A N 1
ATOM 620 C CA . GLN A 1 82 ? 9.233 -5.493 -22.444 1.00 71.94 82 GLN A CA 1
ATOM 621 C C . GLN A 1 82 ? 9.788 -4.077 -22.239 1.00 71.94 82 GLN A C 1
ATOM 623 O O . GLN A 1 82 ? 10.974 -3.900 -21.967 1.00 71.94 82 GLN A O 1
ATOM 628 N N . THR A 1 83 ? 8.949 -3.060 -22.433 1.00 84.00 83 THR A N 1
ATOM 629 C CA . THR A 1 83 ? 9.345 -1.640 -22.364 1.00 84.00 83 THR A CA 1
ATOM 630 C C . THR A 1 83 ? 9.008 -0.978 -21.031 1.00 84.00 83 THR A C 1
ATOM 632 O O . THR A 1 83 ? 9.202 0.224 -20.892 1.00 84.00 83 THR A O 1
ATOM 635 N N . GLY A 1 84 ? 8.483 -1.726 -20.062 1.00 88.31 84 GLY A N 1
ATOM 636 C CA . GLY A 1 84 ? 8.016 -1.189 -18.787 1.00 88.31 84 GLY A CA 1
ATOM 637 C C . GLY A 1 84 ? 7.933 -2.253 -17.693 1.00 88.31 84 GLY A C 1
ATOM 638 O O . GLY A 1 84 ? 8.326 -3.400 -17.930 1.00 88.31 84 GLY A O 1
ATOM 639 N N . PRO A 1 85 ? 7.428 -1.878 -16.507 1.00 90.19 85 PRO A N 1
ATOM 640 C CA . PRO A 1 85 ? 7.157 -2.807 -15.413 1.00 90.19 85 PRO A CA 1
ATOM 641 C C . PRO A 1 85 ? 6.305 -4.001 -15.864 1.00 90.19 85 PRO A C 1
ATOM 643 O O . PRO A 1 85 ? 5.608 -3.953 -16.885 1.00 90.19 85 PRO A O 1
ATOM 646 N N . SER A 1 86 ? 6.368 -5.099 -15.123 1.00 90.31 86 SER A N 1
ATOM 647 C CA . SER A 1 86 ? 5.516 -6.257 -15.336 1.00 90.31 86 SER A CA 1
ATOM 648 C C . SER A 1 86 ? 4.049 -5.865 -15.203 1.00 90.31 86 SER A C 1
ATOM 650 O O . SER A 1 86 ? 3.630 -5.153 -14.287 1.00 90.31 86 SER A O 1
ATOM 652 N N . SER A 1 87 ? 3.238 -6.348 -16.146 1.00 88.00 87 SER A N 1
ATOM 653 C CA . SER A 1 87 ? 1.785 -6.182 -16.086 1.00 88.00 87 SER A CA 1
ATOM 654 C C . SER A 1 87 ? 1.214 -6.793 -14.810 1.00 88.00 87 SER A C 1
ATOM 656 O O . SER A 1 87 ? 0.200 -6.324 -14.299 1.00 88.00 87 SER A O 1
ATOM 658 N N . GLU A 1 88 ? 1.892 -7.811 -14.284 1.00 89.38 88 GLU A N 1
ATOM 659 C CA . GLU A 1 88 ? 1.580 -8.463 -13.027 1.00 89.38 88 GLU A CA 1
ATOM 660 C C . GLU A 1 88 ? 1.753 -7.521 -11.827 1.00 89.38 88 GLU A C 1
ATOM 662 O O . GLU A 1 88 ? 0.813 -7.354 -11.044 1.00 89.38 88 GLU A O 1
ATOM 667 N N . LEU A 1 89 ? 2.904 -6.845 -11.705 1.00 92.75 89 LEU A N 1
ATOM 668 C CA . LEU A 1 89 ? 3.107 -5.850 -10.656 1.00 92.75 89 LEU A CA 1
ATOM 669 C C . LEU A 1 89 ? 2.084 -4.721 -10.785 1.00 92.75 89 LEU A C 1
ATOM 671 O O . LEU A 1 89 ? 1.414 -4.390 -9.809 1.00 92.75 89 LEU A O 1
ATOM 675 N N . VAL A 1 90 ? 1.924 -4.152 -11.984 1.00 92.75 90 VAL A N 1
ATOM 676 C CA . VAL A 1 90 ? 0.989 -3.038 -12.212 1.00 92.75 90 VAL A CA 1
ATOM 677 C C . VAL A 1 90 ? -0.433 -3.442 -11.824 1.00 92.75 90 VAL A C 1
ATOM 679 O O . VAL A 1 90 ? -1.105 -2.706 -11.105 1.00 92.75 90 VAL A O 1
ATOM 682 N N . SER A 1 91 ? -0.878 -4.634 -12.224 1.00 91.50 91 SER A N 1
ATOM 683 C CA . SER A 1 91 ? -2.206 -5.147 -11.869 1.00 91.50 91 SER A CA 1
ATOM 684 C C . SER A 1 91 ? -2.342 -5.378 -10.366 1.00 91.50 91 SER A C 1
ATOM 686 O O . SER A 1 91 ? -3.357 -5.007 -9.784 1.00 91.50 91 SER A O 1
ATOM 688 N N . SER A 1 92 ? -1.307 -5.915 -9.714 1.00 93.88 92 SER A N 1
ATOM 689 C CA . SER A 1 92 ? -1.280 -6.101 -8.258 1.00 93.88 92 SER A CA 1
ATOM 690 C C . SER A 1 92 ? -1.399 -4.773 -7.507 1.00 93.88 92 SER A C 1
ATOM 692 O O . SER A 1 92 ? -2.152 -4.677 -6.540 1.00 93.88 92 SER A O 1
ATOM 694 N N . VAL A 1 93 ? -0.695 -3.732 -7.964 1.00 94.75 93 VAL A N 1
ATOM 695 C CA . VAL A 1 93 ? -0.745 -2.386 -7.372 1.00 94.75 93 VAL A CA 1
ATOM 696 C C . VAL A 1 93 ? -2.115 -1.738 -7.597 1.00 94.75 93 VAL A C 1
ATOM 698 O O . VAL A 1 93 ? -2.664 -1.137 -6.677 1.00 94.75 93 VAL A O 1
ATOM 701 N N . VAL A 1 94 ? -2.711 -1.889 -8.784 1.00 93.12 94 VAL A N 1
ATOM 702 C CA . VAL A 1 94 ? -4.074 -1.399 -9.060 1.00 93.12 94 VAL A CA 1
ATOM 703 C C . VAL A 1 94 ? -5.106 -2.116 -8.185 1.00 93.12 94 VAL A C 1
ATOM 705 O O . VAL A 1 94 ? -5.981 -1.470 -7.612 1.00 93.12 94 VAL A O 1
ATOM 708 N N . LEU A 1 95 ? -4.992 -3.436 -8.020 1.00 92.56 95 LEU A N 1
ATOM 709 C CA . LEU A 1 95 ? -5.853 -4.196 -7.111 1.00 92.56 95 LEU A CA 1
ATOM 710 C C . LEU A 1 95 ? -5.696 -3.714 -5.666 1.00 92.56 95 LEU A C 1
ATOM 712 O O . LEU A 1 95 ? -6.695 -3.446 -5.002 1.00 92.56 95 LEU A O 1
ATOM 716 N N . LEU A 1 96 ? -4.459 -3.522 -5.203 1.00 93.12 96 LEU A N 1
ATOM 717 C CA . LEU A 1 96 ? -4.170 -2.968 -3.881 1.00 93.12 96 LEU A CA 1
ATOM 718 C C . LEU A 1 96 ? -4.819 -1.588 -3.682 1.00 93.12 96 LEU A C 1
ATOM 720 O O . LEU A 1 96 ? -5.420 -1.332 -2.639 1.00 93.12 96 LEU A O 1
ATOM 724 N N . ALA A 1 97 ? -4.739 -0.717 -4.687 1.00 92.62 97 ALA A N 1
ATOM 725 C CA . ALA A 1 97 ? -5.372 0.595 -4.659 1.00 92.62 97 ALA A CA 1
ATOM 726 C C . ALA A 1 97 ? -6.902 0.499 -4.557 1.00 92.62 97 ALA A C 1
ATOM 728 O O . ALA A 1 97 ? -7.510 1.204 -3.750 1.00 92.62 97 ALA A O 1
ATOM 729 N N . ASN A 1 98 ? -7.517 -0.414 -5.312 1.00 90.50 98 ASN A N 1
ATOM 730 C CA . ASN A 1 98 ? -8.957 -0.665 -5.259 1.00 90.50 98 ASN A CA 1
ATOM 731 C C . ASN A 1 98 ? -9.407 -1.183 -3.886 1.00 90.50 98 ASN A C 1
ATOM 733 O O . ASN A 1 98 ? -10.415 -0.714 -3.361 1.00 90.50 98 ASN A O 1
ATOM 737 N N . PHE A 1 99 ? -8.646 -2.084 -3.259 1.00 87.56 99 PHE A N 1
ATOM 738 C CA . PHE A 1 99 ? -8.908 -2.497 -1.876 1.00 87.56 99 PHE A CA 1
ATOM 739 C C . PHE A 1 99 ? -8.807 -1.324 -0.899 1.00 87.56 99 PHE A C 1
ATOM 741 O O . PHE A 1 99 ? -9.613 -1.205 0.024 1.00 87.56 99 PHE A O 1
ATOM 748 N N . GLY A 1 100 ? -7.857 -0.418 -1.132 1.00 86.00 100 GLY A N 1
ATOM 749 C CA . GLY A 1 100 ? -7.735 0.819 -0.372 1.00 86.00 100 GLY A CA 1
ATOM 750 C C . GLY A 1 100 ? -8.980 1.709 -0.441 1.00 86.00 100 GLY A C 1
ATOM 751 O O . GLY A 1 100 ? -9.341 2.322 0.561 1.00 86.00 100 GLY A O 1
ATOM 752 N N . LEU A 1 101 ? -9.673 1.749 -1.585 1.00 84.75 101 LEU A N 1
ATOM 753 C CA . LEU A 1 101 ? -10.940 2.480 -1.726 1.00 84.75 101 LEU A CA 1
ATOM 754 C C . LEU A 1 101 ? -12.070 1.859 -0.908 1.00 84.75 101 LEU A C 1
ATOM 756 O O . LEU A 1 101 ? -12.870 2.594 -0.336 1.00 84.75 101 LEU A O 1
ATOM 760 N N . GLN A 1 102 ? -12.132 0.528 -0.840 1.00 82.50 102 GLN A N 1
ATOM 761 C CA . GLN A 1 102 ? -13.204 -0.180 -0.135 1.00 82.50 102 GLN A CA 1
ATOM 762 C C . GLN A 1 102 ? -13.168 0.046 1.378 1.00 82.50 102 GLN A C 1
ATOM 764 O O . GLN A 1 102 ? -14.216 0.091 2.007 1.00 82.50 102 GLN A O 1
ATOM 769 N N . LEU A 1 103 ? -11.978 0.200 1.961 1.00 72.69 103 LEU A N 1
ATOM 770 C CA . LEU A 1 103 ? -11.814 0.397 3.402 1.00 72.69 103 LEU A CA 1
ATOM 771 C C . LEU A 1 103 ? -12.015 1.828 3.887 1.00 72.69 103 LEU A C 1
ATOM 773 O O . LEU A 1 103 ? -12.015 2.073 5.094 1.00 72.69 103 LEU A O 1
ATOM 777 N N . CYS A 1 104 ? -12.006 2.800 2.979 1.00 63.69 104 CYS A N 1
ATOM 778 C CA . CYS A 1 104 ? -11.767 4.184 3.363 1.00 63.69 104 CYS A CA 1
ATOM 779 C C . CYS A 1 104 ? -12.801 5.180 2.830 1.00 63.69 104 CYS A C 1
ATOM 781 O O . CYS A 1 104 ? -12.414 6.183 2.222 1.00 63.69 104 CYS A O 1
ATOM 783 N N . PRO A 1 105 ? -14.091 5.027 3.186 1.00 63.69 105 PRO A N 1
ATOM 784 C CA . PRO A 1 105 ? -14.978 6.178 3.313 1.00 63.69 105 PRO A CA 1
ATOM 785 C C . PRO A 1 105 ? -14.630 7.053 4.538 1.00 63.69 105 PRO A C 1
ATOM 787 O O . PRO A 1 105 ? -15.256 8.094 4.743 1.00 63.69 105 PRO A O 1
ATOM 790 N N . SER A 1 106 ? -13.627 6.658 5.343 1.00 65.00 106 SER A N 1
ATOM 791 C CA . SER A 1 106 ? -13.070 7.434 6.459 1.00 65.00 106 SER A CA 1
ATOM 792 C C . SER A 1 106 ? -12.915 8.916 6.108 1.00 65.00 106 SER A C 1
ATOM 794 O O . SER A 1 106 ? -12.207 9.293 5.173 1.00 65.00 106 SER A O 1
ATOM 796 N N . ARG A 1 107 ? -13.521 9.774 6.936 1.00 65.88 107 ARG A N 1
ATOM 797 C CA . ARG A 1 107 ? -13.361 11.235 6.864 1.00 65.88 107 ARG A CA 1
ATOM 798 C C . ARG A 1 107 ? -11.948 11.691 7.241 1.00 65.88 107 ARG A C 1
ATOM 800 O O . ARG A 1 107 ? -11.585 12.830 6.965 1.00 65.88 107 ARG A O 1
ATOM 807 N N . ASN A 1 108 ? -11.160 10.833 7.894 1.00 82.12 108 ASN A N 1
ATOM 808 C CA . ASN A 1 108 ? -9.808 11.149 8.336 1.00 82.12 108 ASN A CA 1
ATOM 809 C C . ASN A 1 108 ? -8.783 10.666 7.300 1.00 82.12 108 ASN A C 1
ATOM 811 O O . ASN A 1 108 ? -8.386 9.496 7.287 1.00 82.12 108 ASN A O 1
ATOM 815 N N . LEU A 1 109 ? -8.352 11.598 6.448 1.00 81.81 109 LEU A N 1
ATOM 816 C CA . LEU A 1 109 ? -7.356 11.359 5.403 1.00 81.81 109 LEU A CA 1
ATOM 817 C C . LEU A 1 109 ? -6.004 10.904 5.970 1.00 81.81 109 LEU A C 1
ATOM 819 O O . LEU A 1 109 ? -5.391 10.009 5.400 1.00 81.81 109 LEU A O 1
ATOM 823 N N . ALA A 1 110 ? -5.572 11.440 7.116 1.00 84.81 110 ALA A N 1
ATOM 824 C CA . ALA A 1 110 ? -4.295 11.071 7.728 1.00 84.81 110 ALA A CA 1
ATOM 825 C C . ALA A 1 110 ? -4.270 9.592 8.150 1.00 84.81 110 ALA A C 1
ATOM 827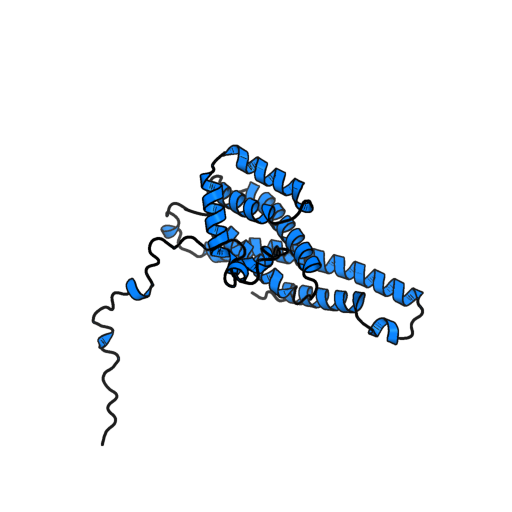 O O . ALA A 1 110 ? -3.353 8.861 7.782 1.00 84.81 110 ALA A O 1
ATOM 828 N N . LYS A 1 111 ? -5.324 9.118 8.831 1.00 83.75 111 LYS A N 1
ATOM 829 C CA . LYS A 1 111 ? -5.473 7.695 9.192 1.00 83.75 111 LYS A CA 1
ATOM 830 C C . LYS A 1 111 ? -5.506 6.791 7.958 1.00 83.75 111 LYS A C 1
ATOM 832 O O . LYS A 1 111 ? -4.906 5.719 7.960 1.00 83.75 111 LYS A O 1
ATOM 837 N N . ARG A 1 112 ? -6.206 7.220 6.900 1.00 85.44 112 ARG A N 1
ATOM 838 C CA . ARG A 1 112 ? -6.244 6.491 5.626 1.00 85.44 112 ARG A CA 1
ATOM 839 C C . ARG A 1 112 ? -4.848 6.376 5.022 1.00 85.44 112 ARG A C 1
ATOM 841 O O . ARG A 1 112 ? -4.444 5.282 4.642 1.00 85.44 112 ARG A O 1
ATOM 848 N N . ASN A 1 113 ? -4.117 7.482 4.938 1.00 85.94 113 ASN A N 1
ATOM 849 C CA . ASN A 1 113 ? -2.784 7.511 4.344 1.00 85.94 113 ASN A CA 1
ATOM 850 C C . ASN A 1 113 ? -1.799 6.655 5.155 1.00 85.94 113 ASN A C 1
ATOM 852 O O . ASN A 1 113 ? -1.038 5.891 4.564 1.00 85.94 113 ASN A O 1
ATOM 856 N N . GLU A 1 114 ? -1.872 6.698 6.490 1.00 87.75 114 GLU A N 1
ATOM 857 C CA . GLU A 1 114 ? -1.100 5.816 7.377 1.00 87.75 114 GLU A CA 1
ATOM 858 C C . GLU A 1 114 ? -1.398 4.337 7.087 1.00 87.75 114 GLU A C 1
ATOM 860 O O . GLU A 1 114 ? -0.482 3.522 6.930 1.00 87.75 114 GLU A O 1
ATOM 865 N N . LEU A 1 115 ? -2.680 3.980 6.970 1.00 88.50 115 LEU A N 1
ATOM 866 C CA . LEU A 1 115 ? -3.094 2.614 6.679 1.00 88.50 115 LEU A CA 1
ATOM 867 C C . LEU A 1 115 ? -2.596 2.143 5.308 1.00 88.50 115 LEU A C 1
ATOM 869 O O . LEU A 1 115 ? -1.999 1.067 5.207 1.00 88.50 115 LEU A O 1
ATOM 873 N N . LEU A 1 116 ? -2.824 2.932 4.259 1.00 89.38 116 LEU A N 1
ATOM 874 C CA . LEU A 1 116 ? -2.395 2.594 2.902 1.00 89.38 116 LEU A CA 1
ATOM 875 C C . LEU A 1 116 ? -0.874 2.516 2.805 1.00 89.38 116 LEU A C 1
ATOM 877 O O . LEU A 1 116 ? -0.368 1.572 2.205 1.00 89.38 116 LEU A O 1
ATOM 881 N N . GLY A 1 117 ? -0.148 3.417 3.470 1.00 90.31 117 GLY A N 1
ATOM 882 C CA . GLY A 1 117 ? 1.310 3.379 3.545 1.00 90.31 117 GLY A CA 1
ATOM 883 C C . GLY A 1 117 ? 1.825 2.098 4.187 1.00 90.31 117 GLY A C 1
ATOM 884 O O . GLY A 1 117 ? 2.628 1.389 3.584 1.00 90.31 117 GLY A O 1
ATOM 885 N N . ARG A 1 118 ? 1.297 1.714 5.355 1.00 92.00 118 ARG A N 1
ATOM 886 C CA . ARG A 1 118 ? 1.663 0.437 5.996 1.00 92.00 118 ARG A CA 1
ATOM 887 C C . ARG A 1 118 ? 1.278 -0.781 5.160 1.00 92.00 118 ARG A C 1
ATOM 889 O O . ARG A 1 118 ? 1.957 -1.802 5.216 1.00 92.00 118 ARG A O 1
ATOM 896 N N . THR A 1 119 ? 0.182 -0.699 4.411 1.00 93.62 119 THR A N 1
ATOM 897 C CA . THR A 1 119 ? -0.258 -1.793 3.534 1.00 93.62 119 THR A CA 1
ATOM 898 C C . THR A 1 119 ? 0.653 -1.914 2.313 1.00 93.62 119 THR A C 1
ATOM 900 O O . THR A 1 119 ? 1.040 -3.023 1.958 1.00 93.62 119 THR A O 1
ATOM 903 N N . LEU A 1 120 ? 1.068 -0.794 1.716 1.00 93.81 120 LEU A N 1
ATOM 904 C CA . LEU A 1 120 ? 2.038 -0.774 0.625 1.00 93.81 120 LEU A CA 1
ATOM 905 C C . LEU A 1 120 ? 3.417 -1.266 1.082 1.00 93.81 120 LEU A C 1
ATOM 907 O O . LEU A 1 120 ? 4.047 -2.042 0.372 1.00 93.81 120 LEU A O 1
ATOM 911 N N . GLN A 1 121 ? 3.877 -0.867 2.271 1.00 93.81 121 GLN A N 1
ATOM 912 C CA . GLN A 1 121 ? 5.125 -1.383 2.843 1.00 93.81 121 GLN A CA 1
ATOM 913 C C . GLN A 1 121 ? 5.093 -2.910 2.950 1.00 93.81 121 GLN A C 1
ATOM 915 O O . GLN A 1 121 ? 6.020 -3.579 2.500 1.00 93.81 121 GLN A O 1
ATOM 920 N N . LEU A 1 122 ? 4.007 -3.462 3.503 1.00 95.19 122 LEU A N 1
ATOM 921 C CA . LEU A 1 122 ? 3.818 -4.908 3.587 1.00 95.19 122 LEU A CA 1
ATOM 922 C C . LEU A 1 122 ? 3.790 -5.549 2.194 1.00 95.19 122 LEU A C 1
ATOM 924 O O . LEU A 1 122 ? 4.453 -6.558 1.981 1.00 95.19 122 LEU A O 1
ATOM 928 N N . PHE A 1 123 ? 3.074 -4.945 1.242 1.00 95.62 123 PHE A N 1
ATOM 929 C CA . PHE A 1 123 ? 3.016 -5.411 -0.142 1.00 95.62 123 PHE A CA 1
ATOM 930 C C . PHE A 1 123 ? 4.401 -5.532 -0.775 1.00 95.62 123 PHE A C 1
ATOM 932 O O . PHE A 1 123 ? 4.714 -6.558 -1.369 1.00 95.62 123 PHE A O 1
ATOM 939 N N . ILE A 1 124 ? 5.235 -4.505 -0.633 1.00 94.75 124 ILE A N 1
ATOM 940 C CA . ILE A 1 124 ? 6.572 -4.466 -1.228 1.00 94.75 124 ILE A CA 1
ATOM 941 C C . ILE A 1 124 ? 7.501 -5.482 -0.559 1.00 94.75 124 ILE A C 1
ATOM 943 O O . ILE A 1 124 ? 8.244 -6.171 -1.255 1.00 94.75 124 ILE A O 1
ATOM 947 N N . SER A 1 125 ? 7.440 -5.620 0.767 1.00 94.00 125 SER A N 1
ATOM 948 C CA . SER A 1 125 ? 8.201 -6.648 1.486 1.00 94.00 125 SER A CA 1
ATOM 949 C C . SER A 1 125 ? 7.835 -8.057 1.006 1.00 94.00 125 SER A C 1
ATOM 951 O O . SER A 1 125 ? 8.714 -8.823 0.623 1.00 94.00 125 SER A O 1
ATOM 953 N N . GLU A 1 126 ? 6.539 -8.378 0.942 1.00 93.94 126 GLU A N 1
ATOM 954 C CA . GLU A 1 126 ? 6.048 -9.675 0.451 1.00 93.94 126 GLU A CA 1
ATOM 955 C C . GLU A 1 126 ? 6.386 -9.901 -1.029 1.00 93.94 126 GLU A C 1
ATOM 957 O O . GLU A 1 126 ? 6.733 -11.014 -1.433 1.00 93.94 126 GLU A O 1
ATOM 962 N N . TYR A 1 127 ? 6.333 -8.841 -1.842 1.00 92.75 127 TYR A N 1
ATOM 963 C CA . TYR A 1 127 ? 6.768 -8.886 -3.232 1.00 92.75 127 TYR A CA 1
ATOM 964 C C . TYR A 1 127 ? 8.231 -9.328 -3.316 1.00 92.75 127 TYR A C 1
ATOM 966 O O . TYR A 1 127 ? 8.523 -10.292 -4.015 1.00 92.75 127 TYR A O 1
ATOM 974 N N . PHE A 1 128 ? 9.136 -8.708 -2.553 1.00 89.75 128 PHE A N 1
ATOM 975 C CA . PHE A 1 128 ? 10.560 -9.057 -2.568 1.00 89.75 128 PHE A CA 1
ATOM 976 C C . PHE A 1 128 ? 10.872 -10.467 -2.065 1.00 89.75 128 PHE A C 1
ATOM 978 O O . PHE A 1 128 ? 11.753 -11.124 -2.629 1.00 89.75 128 PHE A O 1
ATOM 985 N N . GLU A 1 129 ? 10.166 -10.935 -1.035 1.00 89.56 129 GLU A N 1
ATOM 986 C CA . GLU A 1 129 ? 10.308 -12.301 -0.516 1.00 89.56 129 GLU A CA 1
ATOM 987 C C . GLU A 1 129 ? 9.904 -13.340 -1.572 1.00 89.56 129 GLU A C 1
ATOM 989 O O . GLU A 1 129 ? 10.618 -14.318 -1.812 1.00 89.56 129 GLU A O 1
ATOM 994 N N . LYS A 1 130 ? 8.797 -13.097 -2.282 1.00 85.62 130 LYS A N 1
ATOM 995 C CA . LYS A 1 130 ? 8.339 -13.959 -3.381 1.00 85.62 130 LYS A CA 1
ATOM 996 C C . LYS A 1 130 ? 9.257 -13.868 -4.606 1.00 85.62 130 LYS A C 1
ATOM 998 O O . LYS A 1 130 ? 9.517 -14.863 -5.281 1.00 85.62 130 LYS A O 1
ATOM 1003 N N . GLU A 1 131 ? 9.769 -12.676 -4.891 1.00 77.31 131 GLU A N 1
ATOM 1004 C CA . GLU A 1 131 ? 10.574 -12.366 -6.071 1.00 77.31 131 GLU A CA 1
ATOM 1005 C C . GLU A 1 131 ? 11.983 -12.972 -6.012 1.00 77.31 131 GLU A C 1
ATOM 1007 O O . GLU A 1 131 ? 12.574 -13.212 -7.064 1.00 77.31 131 GLU A O 1
ATOM 1012 N N . ALA A 1 132 ? 12.507 -13.336 -4.834 1.00 65.56 132 ALA A N 1
ATOM 1013 C CA . ALA A 1 132 ? 13.776 -14.066 -4.692 1.00 65.56 132 ALA A CA 1
ATOM 1014 C C . ALA A 1 132 ? 13.865 -15.362 -5.543 1.00 65.56 1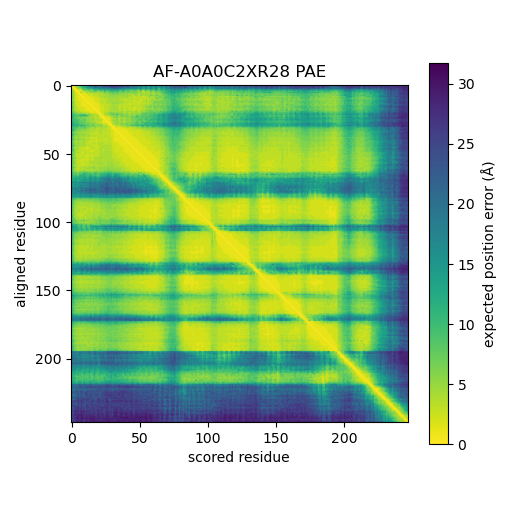32 ALA A C 1
ATOM 1016 O O . ALA A 1 132 ? 14.942 -15.936 -5.689 1.00 65.56 132 ALA A O 1
ATOM 1017 N N . GLN A 1 133 ? 12.753 -15.805 -6.140 1.00 64.12 133 GLN A N 1
ATOM 1018 C CA . GLN A 1 133 ? 12.597 -17.066 -6.859 1.00 64.12 133 GLN A CA 1
ATOM 1019 C C . GLN A 1 133 ? 12.526 -16.943 -8.407 1.00 64.12 133 GLN A C 1
ATOM 1021 O O . GLN A 1 133 ? 12.456 -17.970 -9.077 1.00 64.12 133 GLN A O 1
ATOM 1026 N N . THR A 1 134 ? 12.558 -15.740 -9.011 1.00 64.75 134 THR A N 1
ATOM 1027 C CA . THR A 1 134 ? 12.318 -15.520 -10.475 1.00 64.75 134 THR A CA 1
ATOM 1028 C C . THR A 1 134 ? 13.440 -14.762 -11.247 1.00 64.75 134 THR A C 1
ATOM 1030 O O . THR A 1 134 ? 14.441 -14.348 -10.664 1.00 64.75 134 THR A O 1
ATOM 1033 N N . SER A 1 135 ? 13.328 -14.585 -12.581 1.00 62.97 135 SER A N 1
ATOM 1034 C CA . SER A 1 135 ? 14.377 -14.084 -13.519 1.00 62.97 135 SER A CA 1
ATOM 1035 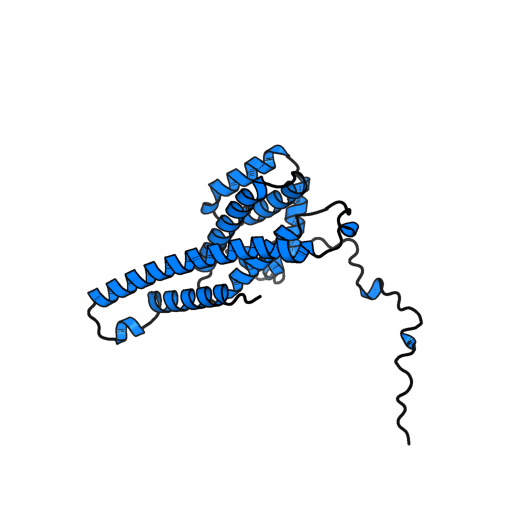C C . SER A 1 135 ? 14.689 -12.572 -13.479 1.00 62.97 135 SER A C 1
ATOM 1037 O O . SER A 1 135 ? 13.760 -11.778 -13.420 1.00 62.97 135 SER A O 1
ATOM 1039 N N . ARG A 1 136 ? 15.972 -12.184 -13.639 1.00 67.12 136 ARG A N 1
ATOM 1040 C CA . ARG A 1 136 ? 16.620 -10.908 -13.218 1.00 67.12 136 ARG A CA 1
ATOM 1041 C C . ARG A 1 136 ? 16.224 -9.576 -13.903 1.00 67.12 136 ARG A C 1
ATOM 1043 O O . ARG A 1 136 ? 16.273 -8.558 -13.228 1.00 67.12 136 ARG A O 1
ATOM 1050 N N . GLU A 1 137 ? 15.882 -9.531 -15.195 1.00 66.69 137 GLU A N 1
ATOM 1051 C CA . GLU A 1 137 ? 15.839 -8.250 -15.948 1.00 66.69 137 GLU A CA 1
ATOM 1052 C C . GLU A 1 137 ? 14.524 -7.459 -15.822 1.00 66.69 137 GLU A C 1
ATOM 1054 O O . GLU A 1 137 ? 14.557 -6.278 -15.479 1.00 66.69 137 GLU A O 1
ATOM 1059 N N . THR A 1 138 ? 13.361 -8.093 -16.027 1.00 68.88 138 THR A N 1
ATOM 1060 C CA . THR A 1 138 ? 12.029 -7.462 -15.859 1.00 68.88 138 THR A CA 1
ATOM 1061 C C . THR A 1 138 ? 11.844 -6.839 -14.471 1.00 68.88 138 THR A C 1
ATOM 1063 O O . THR A 1 138 ? 11.158 -5.835 -14.296 1.00 68.88 138 THR A O 1
ATOM 1066 N N . LYS A 1 139 ? 12.543 -7.396 -13.486 1.00 83.75 139 LYS A N 1
ATOM 1067 C CA . LYS A 1 139 ? 12.482 -7.003 -12.082 1.00 83.75 139 LYS A CA 1
ATOM 1068 C C . LYS A 1 139 ? 13.033 -5.619 -11.809 1.00 83.75 139 LYS A C 1
ATOM 1070 O O . LYS A 1 139 ? 12.574 -4.962 -10.890 1.00 83.75 139 LYS A O 1
ATOM 1075 N N . LEU A 1 140 ? 14.004 -5.146 -12.584 1.00 89.81 140 LEU A N 1
ATOM 1076 C CA . LEU A 1 140 ? 14.610 -3.846 -12.302 1.00 89.81 140 LEU A CA 1
ATOM 1077 C C . LEU A 1 140 ? 13.632 -2.692 -12.562 1.00 89.81 140 LEU A C 1
ATOM 1079 O O . LEU A 1 140 ? 13.639 -1.710 -11.824 1.00 89.81 140 LEU A O 1
ATOM 1083 N N . LEU A 1 141 ? 12.757 -2.828 -13.565 1.00 90.81 141 LEU A N 1
ATOM 1084 C CA . LEU A 1 141 ? 11.677 -1.870 -13.829 1.00 90.81 141 LEU A CA 1
ATOM 1085 C C . LEU A 1 141 ? 10.586 -1.936 -12.755 1.00 90.81 141 LEU A C 1
ATOM 1087 O O . LEU A 1 141 ? 10.067 -0.899 -12.348 1.00 90.81 141 LEU A O 1
ATOM 1091 N N . ASP A 1 142 ? 10.292 -3.137 -12.258 1.00 93.00 142 ASP A N 1
ATOM 1092 C CA . ASP A 1 142 ? 9.369 -3.351 -11.142 1.00 93.00 142 ASP A CA 1
ATOM 1093 C C . ASP A 1 142 ? 9.875 -2.687 -9.858 1.00 93.00 142 ASP A C 1
ATOM 1095 O O . ASP A 1 142 ? 9.157 -1.921 -9.217 1.00 93.00 142 ASP A O 1
ATOM 1099 N N . ILE A 1 143 ? 11.150 -2.899 -9.531 1.00 92.94 143 ILE A N 1
ATOM 1100 C CA . ILE A 1 143 ? 11.826 -2.285 -8.385 1.00 92.94 143 ILE A CA 1
ATOM 1101 C C . ILE A 1 143 ? 11.851 -0.762 -8.523 1.00 92.94 143 ILE A C 1
ATOM 1103 O O . ILE A 1 143 ? 11.570 -0.066 -7.550 1.00 92.94 143 ILE A O 1
ATOM 1107 N N . ALA A 1 144 ? 12.130 -0.237 -9.720 1.00 93.88 144 ALA A N 1
ATOM 1108 C CA . ALA A 1 144 ? 12.087 1.200 -9.979 1.00 93.88 144 ALA A CA 1
ATOM 1109 C C . ALA A 1 144 ? 10.679 1.782 -9.757 1.00 93.88 144 ALA A C 1
ATOM 1111 O O . ALA A 1 144 ? 10.545 2.834 -9.136 1.00 93.88 144 ALA A O 1
ATOM 1112 N N . LEU A 1 145 ? 9.619 1.091 -10.196 1.00 94.50 145 LEU A N 1
ATOM 1113 C CA . LEU A 1 145 ? 8.236 1.513 -9.945 1.00 94.50 145 LEU A CA 1
ATOM 1114 C C . LEU A 1 145 ? 7.900 1.502 -8.447 1.00 94.50 145 LEU A C 1
ATOM 1116 O O . LEU A 1 145 ? 7.319 2.459 -7.937 1.00 94.50 145 LEU A O 1
ATOM 1120 N N . LEU A 1 146 ? 8.292 0.449 -7.727 1.00 94.75 146 LEU A N 1
ATOM 1121 C CA . LEU A 1 146 ? 8.085 0.353 -6.280 1.00 94.75 146 LEU A CA 1
ATOM 1122 C C . LEU A 1 146 ? 8.870 1.422 -5.509 1.00 94.75 146 LEU A C 1
ATOM 1124 O O . LEU A 1 146 ? 8.358 1.965 -4.531 1.00 94.75 146 LEU A O 1
ATOM 1128 N N . GLN A 1 147 ? 10.077 1.771 -5.967 1.00 93.62 147 GLN A N 1
ATOM 1129 C CA . GLN A 1 147 ? 10.850 2.889 -5.426 1.00 93.62 147 GLN A CA 1
ATOM 1130 C C . GLN A 1 147 ? 10.090 4.203 -5.587 1.00 93.62 147 GLN A C 1
ATOM 1132 O O . GLN A 1 147 ? 9.916 4.921 -4.606 1.00 93.62 147 GLN A O 1
ATOM 1137 N N . GLN A 1 148 ? 9.587 4.478 -6.794 1.00 92.81 148 GLN A N 1
ATOM 1138 C CA . GLN A 1 148 ? 8.808 5.682 -7.079 1.00 92.81 148 GLN A CA 1
ATOM 1139 C C . GLN A 1 148 ? 7.560 5.777 -6.201 1.00 92.81 148 GLN A C 1
ATOM 1141 O O . GLN A 1 148 ? 7.235 6.857 -5.719 1.00 92.81 148 GLN A O 1
ATOM 1146 N N . LEU A 1 149 ? 6.888 4.655 -5.926 1.00 92.50 149 LEU A N 1
ATOM 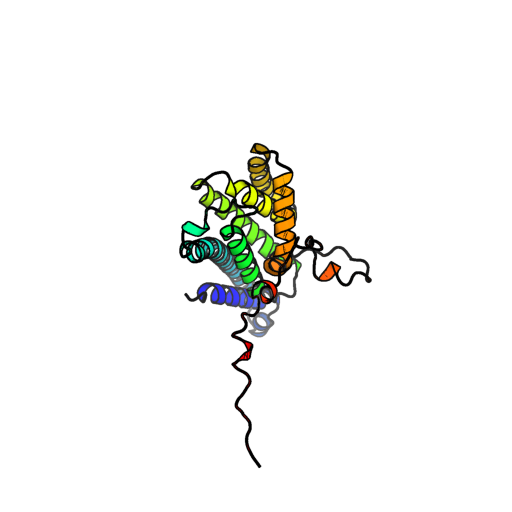1147 C CA . LEU A 1 149 ? 5.775 4.619 -4.977 1.00 92.50 149 LEU A CA 1
ATOM 1148 C C . LEU A 1 149 ? 6.236 4.902 -3.540 1.00 92.50 149 LEU A C 1
ATOM 1150 O O . LEU A 1 149 ? 5.608 5.700 -2.857 1.00 92.50 149 LEU A O 1
ATOM 1154 N N . LEU A 1 150 ? 7.340 4.309 -3.076 1.00 91.12 150 LEU A N 1
ATOM 1155 C CA . LEU A 1 150 ? 7.864 4.502 -1.713 1.00 91.12 150 LEU A CA 1
ATOM 1156 C C . LEU A 1 150 ? 8.439 5.888 -1.445 1.00 91.12 150 LEU A C 1
ATOM 1158 O O . LEU A 1 150 ? 8.412 6.357 -0.305 1.00 91.12 150 LEU A O 1
ATOM 1162 N N . GLU A 1 151 ? 8.983 6.544 -2.464 1.00 89.25 151 GLU A N 1
ATOM 1163 C CA . GLU A 1 151 ? 9.393 7.947 -2.391 1.00 89.25 151 GLU A CA 1
ATOM 1164 C C . GLU A 1 151 ? 8.219 8.839 -2.005 1.00 89.25 151 GLU A C 1
ATOM 1166 O O . GLU A 1 151 ? 8.429 9.887 -1.397 1.00 89.25 151 GLU A O 1
ATOM 1171 N N . ARG A 1 152 ? 6.987 8.387 -2.284 1.00 86.06 152 ARG A N 1
ATOM 1172 C CA . ARG A 1 152 ? 5.783 9.127 -1.945 1.00 86.06 152 ARG A CA 1
ATOM 1173 C C . ARG A 1 152 ? 5.312 9.014 -0.497 1.00 86.06 152 ARG A C 1
ATOM 1175 O O . ARG A 1 152 ? 4.417 9.748 -0.095 1.00 86.06 152 ARG A O 1
ATOM 1182 N N . TYR A 1 153 ? 5.929 8.146 0.294 1.00 83.94 153 TYR A N 1
ATOM 1183 C CA . TYR A 1 153 ? 5.582 7.960 1.699 1.00 83.94 153 TYR A CA 1
ATOM 1184 C C . TYR A 1 153 ? 6.672 8.511 2.624 1.00 83.94 153 TYR A C 1
ATOM 1186 O O . TYR A 1 153 ? 7.837 8.642 2.239 1.00 83.94 153 TYR A O 1
ATOM 1194 N N . GLY A 1 154 ? 6.268 8.866 3.848 1.00 79.94 154 GLY A N 1
ATOM 1195 C CA . GLY A 1 154 ? 7.120 9.509 4.851 1.00 79.94 154 GLY A CA 1
ATOM 1196 C C . GLY A 1 154 ? 8.281 8.648 5.367 1.00 79.94 154 GLY A C 1
ATOM 1197 O O . GLY A 1 154 ? 8.565 7.555 4.871 1.00 79.94 154 GLY A O 1
ATOM 1198 N N . GLU A 1 155 ? 8.961 9.154 6.399 1.00 83.56 155 GLU A N 1
ATOM 1199 C CA . GLU A 1 155 ? 10.191 8.559 6.945 1.00 83.56 155 GLU A CA 1
ATOM 1200 C C . GLU A 1 155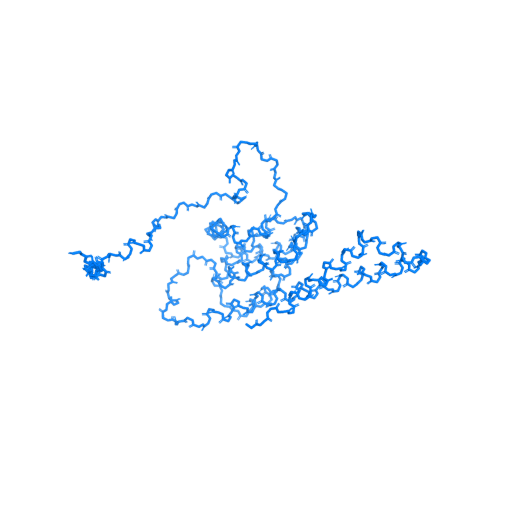 ? 10.020 7.135 7.492 1.00 83.56 155 GLU A C 1
ATOM 1202 O O . GLU A 1 155 ? 10.983 6.372 7.506 1.00 83.56 155 GLU A O 1
ATOM 1207 N N . ASP A 1 156 ? 8.797 6.721 7.822 1.00 82.50 156 ASP A N 1
ATOM 1208 C CA . ASP A 1 156 ? 8.483 5.359 8.275 1.00 82.50 156 ASP A CA 1
ATOM 1209 C C . ASP A 1 156 ? 8.893 4.267 7.265 1.00 82.50 156 ASP A C 1
ATOM 1211 O O . ASP A 1 156 ? 8.998 3.095 7.617 1.00 82.50 156 ASP A O 1
ATOM 1215 N N . CYS A 1 157 ? 9.143 4.635 6.002 1.00 85.38 157 CYS A N 1
ATOM 1216 C CA . CYS A 1 157 ? 9.586 3.720 4.950 1.00 85.38 157 CYS A CA 1
ATOM 1217 C C . CYS A 1 157 ? 11.113 3.666 4.757 1.00 85.38 157 CYS A C 1
ATOM 1219 O O . CYS A 1 157 ? 11.561 3.048 3.791 1.00 85.38 157 CYS A O 1
ATOM 1221 N N . GLN A 1 158 ? 11.924 4.325 5.593 1.00 88.62 158 GLN A N 1
ATOM 1222 C CA . GLN A 1 158 ? 13.374 4.478 5.378 1.00 88.62 158 GLN A CA 1
ATOM 1223 C C . GLN A 1 158 ? 14.104 3.146 5.154 1.00 88.62 158 GLN A C 1
ATOM 1225 O O . GLN A 1 158 ? 14.897 3.031 4.219 1.00 88.62 158 GLN A O 1
ATOM 1230 N N . ASP A 1 159 ? 13.831 2.131 5.974 1.00 90.44 159 ASP A N 1
ATOM 1231 C CA . ASP A 1 159 ? 14.527 0.843 5.879 1.00 90.44 159 ASP A CA 1
ATOM 1232 C C . ASP A 1 159 ? 14.162 0.088 4.602 1.00 90.44 159 ASP A C 1
ATOM 1234 O O . ASP A 1 159 ? 15.037 -0.434 3.910 1.00 90.44 159 ASP A O 1
ATOM 1238 N N . LEU A 1 160 ? 12.881 0.097 4.236 1.00 90.56 160 LEU A N 1
ATOM 1239 C CA . LEU A 1 160 ? 12.407 -0.512 2.998 1.00 90.56 160 LEU A CA 1
ATOM 1240 C C . LEU A 1 160 ? 12.923 0.246 1.767 1.00 90.56 160 LEU A C 1
ATOM 1242 O O . LEU A 1 160 ? 13.359 -0.367 0.795 1.00 90.56 160 LEU A O 1
ATOM 1246 N N . ARG A 1 161 ? 12.965 1.582 1.831 1.00 91.31 161 ARG A N 1
ATOM 1247 C CA . ARG A 1 161 ? 13.555 2.433 0.791 1.00 91.31 161 ARG A CA 1
ATOM 1248 C C . ARG A 1 161 ? 15.030 2.102 0.589 1.00 91.31 161 ARG A C 1
ATOM 1250 O O . ARG A 1 161 ? 15.452 1.949 -0.549 1.00 91.31 161 ARG A O 1
ATOM 1257 N N . LYS A 1 162 ? 15.803 1.924 1.666 1.00 91.56 162 LYS A N 1
ATOM 1258 C CA . LYS A 1 162 ? 17.206 1.481 1.577 1.00 91.56 162 LYS A CA 1
ATOM 1259 C C . LYS A 1 162 ? 17.321 0.114 0.908 1.00 91.56 162 LYS A C 1
ATOM 1261 O O . LYS A 1 162 ? 18.169 -0.048 0.039 1.00 91.56 162 LYS A O 1
ATOM 1266 N N . GLN A 1 163 ? 16.467 -0.847 1.262 1.00 90.19 163 GLN A N 1
ATOM 1267 C CA . GLN A 1 163 ? 16.468 -2.170 0.626 1.00 90.19 163 GLN A CA 1
ATOM 1268 C C . GLN A 1 163 ? 16.205 -2.085 -0.885 1.00 90.19 163 GLN A C 1
ATOM 1270 O O . GLN A 1 163 ? 16.934 -2.693 -1.666 1.00 90.19 163 GLN A O 1
ATOM 1275 N N . VAL A 1 164 ? 15.214 -1.290 -1.296 1.00 90.50 164 VAL A N 1
ATOM 1276 C CA . VAL A 1 164 ? 14.863 -1.064 -2.708 1.00 90.50 164 VAL A CA 1
ATOM 1277 C C . VAL A 1 164 ? 16.005 -0.370 -3.451 1.00 90.50 164 VAL A C 1
ATOM 1279 O O . VAL A 1 164 ? 16.439 -0.847 -4.497 1.00 90.50 164 VAL A O 1
ATOM 1282 N N . THR A 1 165 ? 16.542 0.716 -2.887 1.00 90.81 165 THR A N 1
ATOM 1283 C CA . THR A 1 165 ? 17.659 1.467 -3.474 1.00 90.81 165 THR A CA 1
ATOM 1284 C C . THR A 1 165 ? 18.902 0.594 -3.622 1.00 90.81 165 THR A C 1
ATOM 1286 O O . THR A 1 165 ? 19.522 0.607 -4.679 1.00 90.81 165 THR A O 1
ATOM 1289 N N . ASN A 1 166 ? 19.240 -0.223 -2.619 1.00 89.50 166 ASN A N 1
ATOM 1290 C CA . ASN A 1 166 ? 20.396 -1.120 -2.683 1.00 89.50 166 ASN A CA 1
ATOM 1291 C C . ASN A 1 166 ? 20.296 -2.105 -3.856 1.00 89.50 166 ASN A C 1
ATOM 1293 O O . ASN A 1 166 ? 21.296 -2.357 -4.520 1.00 89.50 166 ASN A O 1
ATOM 1297 N N . ARG A 1 167 ? 19.094 -2.618 -4.151 1.00 86.50 167 ARG A N 1
ATOM 1298 C CA . ARG A 1 167 ? 18.866 -3.495 -5.312 1.00 86.50 167 ARG A CA 1
ATOM 1299 C C . ARG A 1 167 ? 18.954 -2.750 -6.647 1.00 86.50 167 ARG A C 1
ATOM 1301 O O . ARG A 1 167 ? 19.324 -3.346 -7.653 1.00 86.50 167 ARG A O 1
ATOM 1308 N N . LEU A 1 168 ? 18.629 -1.458 -6.669 1.00 86.00 168 LEU A N 1
ATOM 1309 C CA . LEU A 1 168 ? 18.687 -0.634 -7.879 1.00 86.00 168 LEU A CA 1
ATOM 1310 C C . LEU A 1 168 ? 20.113 -0.138 -8.196 1.00 86.00 168 LEU A C 1
ATOM 1312 O O . LEU A 1 168 ? 20.502 -0.071 -9.366 1.00 86.00 168 LEU A O 1
ATOM 1316 N N . GLU A 1 169 ? 20.906 0.178 -7.167 1.00 83.62 169 GLU A N 1
ATOM 1317 C CA . GLU A 1 169 ? 22.298 0.649 -7.280 1.00 83.62 169 GLU A CA 1
ATOM 1318 C C . GLU A 1 169 ? 23.229 -0.375 -7.943 1.00 83.62 169 GLU A C 1
ATOM 1320 O O . GLU A 1 169 ? 24.239 0.005 -8.532 1.00 83.62 169 GLU A O 1
ATOM 1325 N N . GLU A 1 170 ? 22.862 -1.659 -7.951 1.00 72.62 170 GLU A N 1
ATOM 1326 C CA . GLU A 1 170 ? 23.570 -2.682 -8.731 1.00 72.62 170 GLU A CA 1
ATOM 1327 C C . GLU A 1 170 ? 23.541 -2.399 -10.246 1.00 72.62 170 GLU A C 1
ATOM 1329 O O . GLU A 1 170 ? 24.393 -2.897 -10.979 1.00 72.62 170 GLU A O 1
ATOM 1334 N N . THR A 1 171 ? 22.596 -1.577 -10.726 1.00 70.56 171 THR A N 1
ATOM 1335 C CA . THR A 1 171 ? 22.341 -1.390 -12.166 1.00 70.56 171 THR A CA 1
ATOM 1336 C C . THR A 1 171 ? 22.504 0.062 -12.656 1.00 70.56 171 THR A C 1
ATOM 1338 O O . THR A 1 171 ? 22.580 0.277 -13.864 1.00 70.56 171 THR A O 1
ATOM 1341 N N . LYS A 1 172 ? 22.580 1.067 -11.761 1.00 65.50 172 LYS A N 1
ATOM 1342 C CA . LYS A 1 172 ? 22.832 2.511 -12.042 1.00 65.50 172 LYS A CA 1
ATOM 1343 C C . LYS A 1 172 ? 22.262 3.053 -13.362 1.00 65.50 172 LYS A C 1
ATOM 1345 O O . LYS A 1 172 ? 22.959 3.718 -14.130 1.00 65.50 172 LYS A O 1
ATOM 1350 N N . SER A 1 173 ? 20.992 2.784 -13.647 1.00 77.94 173 SER A N 1
ATOM 1351 C CA . SER A 1 173 ? 20.402 3.164 -14.929 1.00 77.94 173 SER A CA 1
ATOM 1352 C C . SER A 1 173 ? 19.307 4.211 -14.753 1.00 77.94 173 SER A C 1
ATOM 1354 O O . SER A 1 173 ? 18.165 3.891 -14.427 1.00 77.94 173 SER A O 1
ATOM 1356 N N . HIS A 1 174 ? 19.645 5.477 -15.025 1.00 83.25 174 HIS A N 1
ATOM 1357 C CA . HIS A 1 174 ? 18.693 6.597 -15.051 1.00 83.25 174 HIS A CA 1
ATOM 1358 C C . HIS A 1 174 ? 17.511 6.365 -16.006 1.00 83.25 174 HIS A C 1
ATOM 1360 O O . HIS A 1 174 ? 16.438 6.935 -15.818 1.00 83.25 174 HIS A O 1
ATOM 1366 N N . SER A 1 175 ? 17.677 5.514 -17.025 1.00 88.44 175 SER A N 1
ATOM 1367 C CA . SER A 1 175 ? 16.581 5.182 -17.935 1.00 88.44 175 SER A CA 1
ATOM 1368 C C . SER A 1 175 ? 15.468 4.383 -17.251 1.00 88.44 175 SER A C 1
ATOM 1370 O O . SER A 1 175 ? 14.310 4.558 -17.615 1.00 88.44 175 SER A O 1
ATOM 1372 N N . LEU A 1 176 ? 15.780 3.570 -16.233 1.00 90.12 176 LEU A N 1
ATOM 1373 C CA . LEU A 1 176 ? 14.780 2.783 -15.502 1.00 90.12 176 LEU A CA 1
ATOM 1374 C C . LEU A 1 176 ? 13.851 3.678 -14.683 1.00 90.12 176 LEU A C 1
ATOM 1376 O O . LEU A 1 176 ? 12.637 3.502 -14.727 1.00 90.12 176 LEU A O 1
ATOM 1380 N N . GLN A 1 177 ? 14.421 4.661 -13.981 1.00 90.56 177 GLN A N 1
ATOM 1381 C CA . GLN A 1 177 ? 13.654 5.619 -13.183 1.00 90.56 177 GLN A CA 1
ATOM 1382 C C . GLN A 1 177 ? 12.694 6.420 -14.060 1.00 90.56 177 GLN A C 1
ATOM 1384 O O . GLN A 1 177 ? 11.517 6.526 -13.732 1.00 90.56 177 GLN A O 1
ATOM 1389 N N . LYS A 1 178 ? 13.163 6.882 -15.225 1.00 91.25 178 LYS A N 1
ATOM 1390 C CA . LYS A 1 178 ? 12.318 7.595 -16.186 1.00 91.25 178 LYS A CA 1
ATOM 1391 C C . LYS A 1 178 ? 11.138 6.741 -16.666 1.00 91.25 178 LYS A C 1
ATOM 1393 O O . LYS A 1 178 ? 10.009 7.215 -16.699 1.00 91.25 178 LYS A O 1
ATOM 1398 N N . VAL A 1 179 ? 11.377 5.474 -17.009 1.00 92.00 179 VAL A N 1
ATOM 1399 C CA . VAL A 1 179 ? 10.307 4.556 -17.444 1.00 92.00 179 VA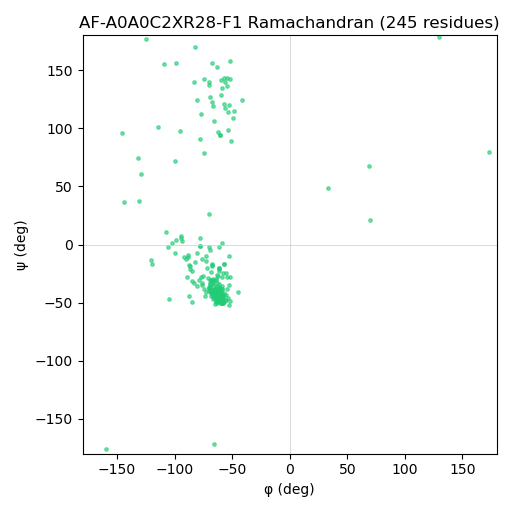L A CA 1
ATOM 1400 C C . VAL A 1 179 ? 9.311 4.277 -16.312 1.00 92.00 179 VAL A C 1
ATOM 1402 O O . VAL A 1 179 ? 8.102 4.217 -16.549 1.00 92.00 179 VAL A O 1
ATOM 1405 N N . ALA A 1 180 ? 9.797 4.117 -15.081 1.00 92.38 180 ALA A N 1
ATOM 1406 C CA . ALA A 1 180 ? 8.953 3.928 -13.906 1.00 92.38 180 ALA A CA 1
ATOM 1407 C C . ALA A 1 180 ? 8.076 5.158 -13.625 1.00 92.38 180 ALA A C 1
ATOM 1409 O O . ALA A 1 180 ? 6.876 5.010 -13.404 1.00 92.38 180 ALA A O 1
ATOM 1410 N N . GLU A 1 181 ? 8.645 6.360 -13.705 1.00 92.44 181 GLU A N 1
ATOM 1411 C CA . GLU A 1 181 ? 7.927 7.628 -13.547 1.00 92.44 181 GLU A CA 1
ATOM 1412 C C . GLU A 1 181 ? 6.857 7.818 -14.635 1.00 92.44 181 GLU A C 1
ATOM 1414 O O . GLU A 1 181 ? 5.702 8.113 -14.328 1.00 92.44 181 GLU A O 1
ATOM 1419 N N . GLU A 1 182 ? 7.192 7.560 -15.903 1.00 92.12 182 GLU A N 1
ATOM 1420 C CA . GLU A 1 182 ? 6.229 7.595 -17.013 1.00 92.12 182 GLU A CA 1
ATOM 1421 C C . GLU A 1 182 ? 5.088 6.586 -16.816 1.00 92.12 182 GLU A C 1
ATOM 1423 O O . GLU A 1 182 ? 3.922 6.883 -17.093 1.00 92.12 182 GLU A O 1
ATOM 1428 N N . THR A 1 183 ? 5.405 5.393 -16.307 1.00 91.88 183 THR A N 1
ATOM 1429 C CA . THR A 1 183 ? 4.395 4.377 -15.981 1.00 91.88 183 THR A CA 1
ATOM 1430 C C . THR A 1 183 ? 3.493 4.854 -14.846 1.00 91.88 183 THR A C 1
ATOM 1432 O O . THR A 1 183 ? 2.271 4.742 -14.941 1.00 91.88 183 THR A O 1
ATOM 1435 N N . LEU A 1 184 ? 4.070 5.452 -13.802 1.00 91.94 184 LEU A N 1
ATOM 1436 C CA . LEU A 1 184 ? 3.325 6.012 -12.680 1.00 91.94 184 LEU A CA 1
ATOM 1437 C C . LEU A 1 184 ? 2.361 7.113 -13.138 1.00 91.94 184 LEU A C 1
ATOM 1439 O O . LEU A 1 184 ? 1.186 7.083 -12.778 1.00 91.94 184 LEU A O 1
ATOM 1443 N N . LEU A 1 185 ? 2.827 8.036 -13.986 1.00 91.12 185 LEU A N 1
ATOM 1444 C CA . LEU A 1 185 ? 2.014 9.101 -14.580 1.00 91.12 185 LEU A CA 1
ATOM 1445 C C . LEU A 1 185 ? 0.814 8.548 -15.356 1.00 91.12 185 LEU A C 1
ATOM 1447 O O . LEU A 1 185 ? -0.296 9.070 -15.244 1.00 91.12 185 LEU A O 1
ATOM 1451 N N . ARG A 1 186 ? 1.015 7.475 -16.126 1.00 89.94 186 ARG A N 1
ATOM 1452 C CA . ARG A 1 186 ? -0.057 6.819 -16.890 1.00 89.94 186 ARG A CA 1
ATOM 1453 C C . ARG A 1 186 ? -1.060 6.100 -15.993 1.00 89.94 186 ARG A C 1
ATOM 1455 O O . ARG A 1 186 ? -2.255 6.111 -16.275 1.00 89.94 186 ARG A O 1
ATOM 1462 N N . CYS A 1 187 ? -0.590 5.494 -14.908 1.00 91.19 187 CYS A N 1
ATOM 1463 C CA . CYS A 1 187 ? -1.431 4.725 -13.998 1.00 91.19 187 CYS A CA 1
ATOM 1464 C C . CYS A 1 187 ? -2.069 5.565 -12.886 1.00 91.19 187 CYS A C 1
ATOM 1466 O O . CYS A 1 187 ? -2.941 5.044 -12.195 1.00 91.19 187 CYS A O 1
ATOM 1468 N N . GLN A 1 188 ? -1.686 6.835 -12.709 1.00 90.88 188 GLN A N 1
ATOM 1469 C CA . GLN A 1 188 ? -2.009 7.617 -11.510 1.00 90.88 188 GLN A CA 1
ATOM 1470 C C . GLN A 1 188 ? -3.498 7.643 -11.141 1.00 90.88 188 GLN A C 1
ATOM 1472 O O . GLN A 1 188 ? -3.831 7.582 -9.967 1.00 90.88 188 GLN A O 1
ATOM 1477 N N . ASN A 1 189 ? -4.406 7.646 -12.120 1.00 87.75 189 ASN A N 1
ATOM 1478 C CA . ASN A 1 189 ? -5.848 7.625 -11.854 1.00 87.75 189 ASN A CA 1
ATOM 1479 C C . ASN A 1 189 ? -6.327 6.289 -11.268 1.00 87.75 189 ASN A C 1
ATOM 1481 O O . ASN A 1 189 ? -7.242 6.267 -10.450 1.00 87.75 189 ASN A O 1
ATOM 1485 N N . LEU A 1 190 ? -5.702 5.179 -11.667 1.00 90.75 190 LEU A N 1
ATOM 1486 C CA . LEU A 1 190 ? -6.031 3.832 -11.193 1.00 90.75 190 LEU A CA 1
ATOM 1487 C C . LEU A 1 190 ? -5.447 3.557 -9.805 1.00 90.75 190 LEU A C 1
ATOM 1489 O O . LEU A 1 190 ? -6.019 2.799 -9.031 1.00 90.75 190 LEU A O 1
ATOM 1493 N N . ILE A 1 191 ? -4.306 4.173 -9.495 1.00 92.56 191 ILE A N 1
ATOM 1494 C CA . ILE A 1 191 ? -3.594 3.995 -8.222 1.00 92.56 191 ILE A CA 1
ATOM 1495 C C . ILE A 1 191 ? -3.709 5.212 -7.299 1.00 92.56 191 ILE A C 1
ATOM 1497 O O . ILE A 1 191 ? -3.054 5.262 -6.261 1.00 92.56 191 ILE A O 1
ATOM 1501 N N . MET A 1 192 ? -4.583 6.163 -7.638 1.00 89.44 192 MET A N 1
ATOM 1502 C CA . MET A 1 192 ? -4.856 7.391 -6.885 1.00 89.44 192 MET A CA 1
ATOM 1503 C C . MET A 1 192 ? -5.012 7.174 -5.368 1.00 89.44 192 MET A C 1
ATOM 1505 O O . MET A 1 192 ? -4.452 7.956 -4.601 1.00 89.44 192 MET A O 1
ATOM 1509 N N . PRO A 1 193 ? -5.695 6.111 -4.892 1.00 88.75 193 PRO A N 1
ATOM 1510 C CA . PRO A 1 193 ? -5.797 5.828 -3.461 1.00 88.75 193 PRO A CA 1
ATOM 1511 C C . PRO A 1 193 ? -4.429 5.712 -2.783 1.00 88.75 193 PRO A C 1
ATOM 1513 O O . PRO A 1 193 ? -4.224 6.297 -1.723 1.00 88.75 193 PRO A O 1
ATOM 1516 N N . LEU A 1 194 ? -3.478 5.026 -3.420 1.00 89.88 194 LEU A N 1
ATOM 1517 C CA . LEU A 1 194 ? -2.113 4.850 -2.918 1.00 89.88 194 LEU A CA 1
ATOM 1518 C C . LEU A 1 194 ? -1.270 6.116 -3.092 1.00 89.88 194 LEU A C 1
ATOM 1520 O O . LEU A 1 194 ? -0.370 6.376 -2.310 1.00 89.88 194 LEU A O 1
ATOM 1524 N N . LEU A 1 195 ? -1.584 6.953 -4.074 1.00 86.56 195 LEU A N 1
ATOM 1525 C CA . LEU A 1 195 ? -0.884 8.219 -4.286 1.00 86.56 195 LEU A CA 1
ATOM 1526 C C . LEU A 1 195 ? -1.317 9.326 -3.314 1.00 86.56 195 LEU A C 1
ATOM 1528 O O . LEU A 1 195 ? -0.908 10.469 -3.493 1.00 86.56 195 LEU A O 1
ATOM 1532 N N . SER A 1 196 ? -2.161 9.025 -2.323 1.00 67.94 196 SER A N 1
ATOM 1533 C CA . SER A 1 196 ? -2.758 10.041 -1.455 1.00 67.94 196 SER A CA 1
ATOM 1534 C C . SER A 1 196 ? -1.712 10.753 -0.596 1.00 67.94 196 SER A C 1
ATOM 1536 O O . SER A 1 196 ? -1.219 10.224 0.398 1.00 67.94 196 SER A O 1
ATOM 1538 N N . TYR A 1 197 ? -1.451 11.992 -1.002 1.00 63.22 197 TYR A N 1
ATOM 1539 C CA . TYR A 1 197 ? -0.639 13.000 -0.341 1.00 63.22 197 TYR A CA 1
ATOM 1540 C C . TYR A 1 197 ? -1.488 14.000 0.438 1.00 63.22 197 TYR A C 1
ATOM 1542 O O . TYR A 1 197 ? -2.631 14.279 0.067 1.00 63.22 197 TYR A O 1
ATOM 1550 N N . ASP A 1 198 ? -0.864 14.623 1.438 1.00 55.62 198 ASP A N 1
ATOM 1551 C CA . ASP A 1 198 ? -1.140 16.018 1.774 1.00 55.62 198 ASP A CA 1
ATOM 1552 C C . ASP A 1 198 ? -0.795 16.841 0.529 1.00 55.62 198 ASP A C 1
ATOM 1554 O O . ASP A 1 198 ? 0.375 17.127 0.266 1.00 55.62 198 ASP A O 1
ATOM 1558 N N . LEU A 1 199 ? -1.792 17.112 -0.319 1.00 55.69 199 LEU A N 1
ATOM 1559 C CA . LEU A 1 199 ? -1.608 18.004 -1.458 1.00 55.69 199 LEU A CA 1
ATOM 1560 C C . LEU A 1 199 ? -1.015 19.307 -0.900 1.00 55.69 199 LEU A C 1
ATOM 1562 O O . LEU A 1 199 ? -1.653 19.913 -0.035 1.00 55.69 199 LEU A O 1
ATOM 1566 N N . PRO A 1 200 ? 0.187 19.734 -1.334 1.00 55.06 200 PRO A N 1
ATOM 1567 C CA . PRO A 1 200 ? 0.659 21.067 -0.987 1.00 55.06 200 PRO A CA 1
ATOM 1568 C C . PRO A 1 200 ? -0.421 22.058 -1.419 1.00 55.06 200 PRO A C 1
ATOM 1570 O O . PRO A 1 200 ? -1.065 21.811 -2.441 1.00 55.06 200 PRO A O 1
ATOM 1573 N N . ASP A 1 201 ? -0.633 23.128 -0.644 1.00 55.56 201 ASP A N 1
ATOM 1574 C CA . ASP A 1 201 ? -1.590 24.200 -0.951 1.00 55.56 201 ASP A CA 1
ATOM 1575 C C . ASP A 1 201 ? -1.352 24.703 -2.382 1.00 55.56 201 ASP A C 1
ATOM 1577 O O . ASP A 1 201 ? -0.528 25.584 -2.642 1.00 55.56 201 ASP A O 1
ATOM 1581 N N . LEU A 1 202 ? -2.027 24.078 -3.345 1.00 58.19 202 LEU A N 1
ATOM 1582 C CA . LEU A 1 202 ? -1.876 24.403 -4.746 1.00 58.19 202 LEU A CA 1
ATOM 1583 C C . LEU A 1 202 ? -2.508 25.777 -4.948 1.00 58.19 202 LEU A C 1
ATOM 1585 O O . LEU A 1 202 ? -3.590 26.047 -4.410 1.00 58.19 202 LEU A O 1
ATOM 1589 N N . PRO A 1 203 ? -1.862 26.661 -5.726 1.00 62.28 203 PRO A N 1
ATOM 1590 C CA . PRO A 1 203 ? -2.430 27.960 -6.019 1.00 62.28 203 PRO A CA 1
ATOM 1591 C C . PRO A 1 203 ? -3.839 27.768 -6.610 1.00 62.28 203 PRO A C 1
ATOM 1593 O O . PRO A 1 203 ? -4.028 26.922 -7.488 1.00 62.28 203 PRO A O 1
ATOM 1596 N N . PRO A 1 204 ? -4.835 28.560 -6.176 1.00 62.56 204 PRO A N 1
ATOM 1597 C CA . PRO A 1 204 ? -6.264 28.316 -6.420 1.00 62.56 204 PRO A CA 1
ATOM 1598 C C . PRO A 1 204 ? -6.694 28.310 -7.898 1.00 62.56 204 PRO A C 1
ATOM 1600 O O . PRO A 1 204 ? -7.866 28.089 -8.200 1.00 62.56 204 PRO A O 1
ATOM 1603 N N . ASN A 1 205 ? -5.774 28.568 -8.828 1.00 64.94 205 ASN A N 1
ATOM 1604 C CA . ASN A 1 205 ? -6.063 28.705 -10.247 1.00 64.94 205 ASN A CA 1
ATOM 1605 C C . ASN A 1 205 ? -5.759 27.446 -11.076 1.00 64.94 205 ASN A C 1
ATOM 1607 O O . ASN A 1 205 ? -6.127 27.402 -12.249 1.00 64.94 205 ASN A O 1
ATOM 1611 N N . ASP A 1 206 ? -5.133 26.418 -10.494 1.00 66.25 206 ASP A N 1
ATOM 1612 C CA . ASP A 1 206 ? -4.674 25.247 -11.247 1.00 66.25 206 ASP A CA 1
ATOM 1613 C C . ASP A 1 206 ? -5.633 24.051 -11.118 1.00 66.25 206 ASP A C 1
ATOM 1615 O O . ASP A 1 206 ? -5.383 23.053 -10.442 1.00 66.25 206 ASP A O 1
ATOM 1619 N N . LYS A 1 207 ? -6.799 24.167 -11.767 1.00 65.25 207 LYS A N 1
ATOM 1620 C CA . LYS A 1 207 ? -7.879 23.158 -11.703 1.00 65.25 207 LYS A CA 1
ATOM 1621 C C . LYS A 1 207 ? -7.469 21.781 -12.235 1.00 65.25 207 LYS A C 1
ATOM 1623 O O . LYS A 1 207 ? -8.107 20.789 -11.896 1.00 65.25 207 LYS A O 1
ATOM 1628 N N . GLN A 1 208 ? -6.444 21.717 -13.086 1.00 64.06 208 GLN A N 1
ATOM 1629 C CA . GLN A 1 208 ? -5.967 20.464 -13.676 1.00 64.06 208 GLN A CA 1
ATOM 1630 C C . GLN A 1 208 ? -5.006 19.716 -12.746 1.00 64.06 208 GLN A C 1
ATOM 1632 O O . GLN A 1 208 ? -5.058 18.488 -12.697 1.00 64.06 208 GLN A O 1
ATOM 1637 N N . GLY A 1 209 ? -4.206 20.436 -11.950 1.00 63.66 209 GLY A N 1
ATOM 1638 C CA . GLY A 1 209 ? -3.263 19.837 -10.998 1.00 63.66 209 GLY A CA 1
ATOM 1639 C C . GLY A 1 209 ? -3.941 18.995 -9.913 1.00 63.66 209 GLY A C 1
ATOM 1640 O O . GLY A 1 209 ? -3.366 18.020 -9.442 1.00 63.66 209 GLY A O 1
ATOM 1641 N N . PHE A 1 210 ? -5.200 19.298 -9.577 1.00 65.62 210 PHE A N 1
ATOM 1642 C CA . PHE A 1 210 ? -5.968 18.519 -8.600 1.00 65.62 210 PHE A CA 1
ATOM 1643 C C . PHE A 1 210 ? -6.330 17.107 -9.090 1.00 65.62 210 PHE A C 1
ATOM 1645 O O . PHE A 1 210 ? -6.458 16.187 -8.287 1.00 65.62 210 PHE A O 1
ATOM 1652 N N . LEU A 1 211 ? -6.510 16.921 -10.401 1.00 72.38 211 LEU A N 1
ATOM 1653 C CA . LEU A 1 211 ? -6.888 15.624 -10.974 1.00 72.38 211 LEU A CA 1
ATOM 1654 C C . LEU A 1 211 ? -5.677 14.735 -11.271 1.00 72.38 211 LEU A C 1
ATOM 1656 O O . LEU A 1 211 ? -5.835 13.526 -11.403 1.00 72.38 211 LEU A O 1
ATOM 1660 N N . LEU A 1 212 ? -4.488 15.329 -11.396 1.00 80.19 212 LEU A N 1
ATOM 1661 C CA . LEU A 1 212 ? -3.264 14.653 -11.816 1.00 80.19 212 LEU A CA 1
ATOM 1662 C C . LEU A 1 212 ? -2.111 15.006 -10.859 1.00 80.19 212 LEU A C 1
ATOM 1664 O O . LEU A 1 212 ? -1.233 15.793 -11.220 1.00 80.19 212 LEU A O 1
ATOM 1668 N N . PRO A 1 213 ? -2.093 14.441 -9.636 1.00 74.62 213 PRO A N 1
ATOM 1669 C CA . PRO A 1 213 ? -1.141 14.825 -8.591 1.00 74.62 213 PRO A CA 1
ATOM 1670 C C . PRO A 1 213 ? 0.308 14.447 -8.917 1.00 74.62 213 PRO A C 1
ATOM 1672 O O . PRO A 1 213 ? 1.239 14.955 -8.295 1.00 74.62 213 PRO A O 1
ATOM 1675 N N . VAL A 1 214 ? 0.519 13.533 -9.866 1.00 79.19 214 VAL A N 1
ATOM 1676 C CA . VAL A 1 214 ? 1.861 13.136 -10.311 1.00 79.19 214 VAL A CA 1
ATOM 1677 C C . VAL A 1 214 ? 2.337 14.031 -11.457 1.00 79.19 214 VAL A C 1
ATOM 1679 O O . VAL A 1 214 ? 3.537 14.246 -11.596 1.00 79.19 214 VAL A O 1
ATOM 1682 N N . GLY A 1 215 ? 1.414 14.583 -12.247 1.00 83.12 215 GLY A N 1
ATOM 1683 C CA . GLY A 1 215 ? 1.699 15.397 -13.426 1.00 83.12 215 GLY A CA 1
ATOM 1684 C C . GLY A 1 215 ? 0.927 14.928 -14.657 1.00 83.12 215 GLY A C 1
ATOM 1685 O O . GLY A 1 215 ? 0.184 13.947 -14.623 1.00 83.12 215 GLY A O 1
ATOM 1686 N N . ILE A 1 216 ? 1.098 15.632 -15.772 1.00 83.62 216 ILE A N 1
ATOM 1687 C CA . ILE A 1 216 ? 0.439 15.276 -17.032 1.00 83.62 216 ILE A CA 1
ATOM 1688 C C . ILE A 1 216 ? 1.237 14.137 -17.680 1.00 83.62 216 ILE A C 1
ATOM 1690 O O . ILE A 1 216 ? 2.441 14.302 -17.892 1.00 83.62 216 ILE A O 1
ATOM 1694 N N . PRO A 1 217 ? 0.613 12.986 -17.997 1.00 81.50 217 PRO A N 1
ATOM 1695 C CA . PRO A 1 217 ? 1.312 11.926 -18.706 1.00 81.50 217 PRO A CA 1
ATOM 1696 C C . PRO A 1 217 ? 1.816 12.455 -20.057 1.00 81.50 217 PRO A C 1
ATOM 1698 O O . PRO A 1 217 ? 1.114 13.242 -20.702 1.00 81.50 217 PRO A O 1
ATOM 1701 N N . PRO A 1 218 ? 3.022 12.052 -20.499 1.00 80.94 218 PRO A N 1
ATOM 1702 C CA . PRO A 1 218 ? 3.536 12.481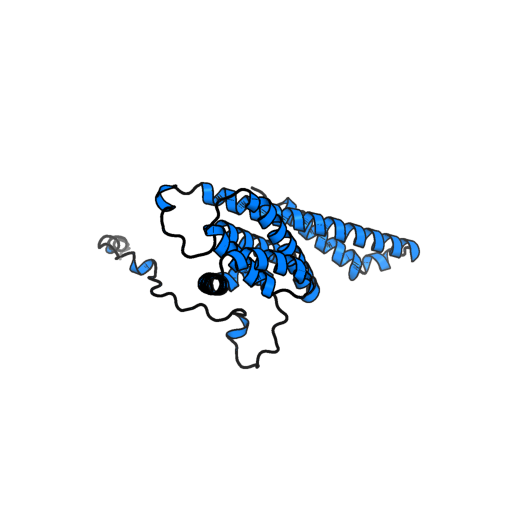 -21.789 1.00 80.94 218 PRO A CA 1
ATOM 1703 C C . PRO A 1 218 ? 2.532 12.099 -22.885 1.00 80.94 218 PRO A C 1
ATOM 1705 O O . PRO A 1 218 ? 1.943 11.016 -22.809 1.00 80.94 218 PRO A O 1
ATOM 1708 N N . PRO A 1 219 ? 2.306 12.967 -23.889 1.00 77.25 219 PRO A N 1
ATOM 1709 C CA . PRO A 1 219 ? 1.395 12.651 -24.976 1.00 77.25 219 PRO A CA 1
ATOM 1710 C C . PRO A 1 219 ? 1.876 11.362 -25.631 1.00 77.25 219 PRO A C 1
ATOM 1712 O O . PRO A 1 219 ? 3.016 11.296 -26.096 1.00 77.25 219 PRO A O 1
ATOM 1715 N N . ASP A 1 220 ? 1.023 10.337 -25.638 1.00 69.75 220 ASP A N 1
ATOM 1716 C CA . ASP A 1 220 ? 1.354 9.083 -26.296 1.00 69.75 220 ASP A CA 1
ATOM 1717 C C . ASP A 1 220 ? 1.690 9.402 -27.751 1.00 69.75 220 ASP A C 1
ATOM 1719 O O . ASP A 1 220 ? 0.867 9.929 -28.509 1.00 69.75 220 ASP A O 1
ATOM 1723 N N . THR A 1 221 ? 2.932 9.123 -28.138 1.00 53.72 221 THR A N 1
ATOM 1724 C CA . THR A 1 221 ? 3.374 9.179 -29.522 1.00 53.72 221 THR A CA 1
ATOM 1725 C C . THR A 1 221 ? 2.526 8.177 -30.301 1.00 53.72 221 THR A C 1
ATOM 1727 O O . THR A 1 221 ? 2.825 6.993 -30.348 1.00 53.72 221 THR A O 1
ATOM 1730 N N . GLN A 1 222 ? 1.435 8.678 -30.887 1.00 51.25 222 GLN A N 1
ATOM 1731 C CA . GLN A 1 222 ? 0.429 7.939 -31.650 1.00 51.25 222 GLN A CA 1
ATOM 1732 C C . GLN A 1 222 ? -0.450 6.986 -30.822 1.00 51.25 222 GLN A C 1
ATOM 1734 O O . GLN A 1 222 ? -0.475 5.782 -31.069 1.00 51.25 222 GLN A O 1
ATOM 1739 N N . TYR A 1 223 ? -1.302 7.521 -29.939 1.00 49.66 223 TYR A N 1
ATOM 1740 C CA . TYR A 1 223 ? -2.578 6.835 -29.702 1.00 49.66 223 TYR A CA 1
ATOM 1741 C C . TYR A 1 223 ? -3.354 6.834 -31.027 1.00 49.66 223 TYR A C 1
ATOM 1743 O O . TYR A 1 223 ? -3.970 7.832 -31.397 1.00 49.66 223 TYR A O 1
ATOM 1751 N N . GLN A 1 224 ? -3.269 5.744 -31.793 1.00 48.28 224 GLN A N 1
ATOM 1752 C CA . GLN A 1 224 ? -4.211 5.495 -32.876 1.00 48.28 224 GLN A CA 1
ATOM 1753 C C . GLN A 1 224 ? -5.499 5.009 -32.217 1.00 48.28 224 GLN A C 1
ATOM 1755 O O . GLN A 1 224 ? -5.497 3.917 -31.642 1.00 48.28 224 GLN A O 1
ATOM 1760 N N . PRO A 1 225 ? -6.597 5.787 -32.268 1.00 49.75 225 PRO A N 1
ATOM 1761 C CA . PRO A 1 225 ? -7.874 5.312 -31.768 1.00 49.75 225 PRO A CA 1
ATOM 1762 C C . PRO A 1 225 ? -8.170 3.948 -32.402 1.00 49.75 225 PRO A C 1
ATOM 1764 O O . PRO A 1 225 ? -7.900 3.780 -33.594 1.00 49.75 225 PRO A O 1
ATOM 1767 N N . PRO A 1 226 ? -8.764 2.985 -31.680 1.00 54.00 226 PRO A N 1
ATOM 1768 C CA . PRO A 1 226 ? -9.183 1.712 -32.271 1.00 54.00 226 PRO A CA 1
ATOM 1769 C C . PRO A 1 226 ? -10.060 1.908 -33.522 1.00 54.00 226 PRO A C 1
ATOM 1771 O O . PRO A 1 226 ? -10.012 1.110 -34.457 1.00 54.00 226 PRO A O 1
ATOM 1774 N N . LEU A 1 227 ? -10.785 3.034 -33.585 1.00 51.66 227 LEU A N 1
ATOM 1775 C CA . LEU A 1 227 ? -11.538 3.476 -34.760 1.00 51.66 227 LEU A CA 1
ATOM 1776 C C . LEU A 1 227 ? -10.680 3.775 -36.004 1.00 51.66 227 LEU A C 1
ATOM 1778 O O . LEU A 1 227 ? -11.187 3.659 -37.111 1.00 51.66 227 LEU A O 1
ATOM 1782 N N . CYS A 1 228 ? -9.405 4.135 -35.856 1.00 50.12 228 CYS A N 1
ATOM 1783 C CA . CYS A 1 228 ? -8.482 4.343 -36.976 1.00 50.12 228 CYS A CA 1
ATOM 1784 C C . CYS A 1 228 ? -7.777 3.051 -37.425 1.00 50.12 228 CYS A C 1
ATOM 1786 O O . CYS A 1 228 ? -7.258 3.005 -38.540 1.00 50.12 228 CYS A O 1
ATOM 1788 N N . VAL A 1 229 ? -7.774 1.999 -36.595 1.00 51.28 229 VAL A N 1
ATOM 1789 C CA . VAL A 1 229 ? -7.256 0.661 -36.954 1.00 51.28 229 VAL A CA 1
ATOM 1790 C C . VAL A 1 229 ? -8.329 -0.161 -37.669 1.00 51.28 229 VAL A C 1
ATOM 1792 O O . VAL A 1 229 ? -8.034 -0.924 -38.590 1.00 51.28 229 VAL A O 1
ATOM 1795 N N . ALA A 1 230 ? -9.599 0.069 -37.334 1.00 50.72 230 ALA A N 1
ATOM 1796 C CA . ALA A 1 230 ? -10.709 -0.314 -38.185 1.00 50.72 230 ALA A CA 1
ATOM 1797 C C . ALA A 1 230 ? -10.790 0.659 -39.370 1.00 50.72 230 ALA A C 1
ATOM 1799 O O . ALA A 1 230 ? -11.647 1.538 -39.412 1.00 50.72 230 ALA A O 1
ATOM 1800 N N . LYS A 1 231 ? -9.939 0.482 -40.392 1.00 52.47 231 LYS A N 1
ATOM 1801 C CA . LYS A 1 231 ? -10.358 0.867 -41.749 1.00 52.47 231 LYS A CA 1
ATOM 1802 C C . LYS A 1 231 ? -11.732 0.238 -41.922 1.00 52.47 231 LYS A C 1
ATOM 1804 O O . LYS A 1 231 ? -11.812 -0.989 -41.964 1.00 52.47 231 LYS A O 1
ATOM 1809 N N . ALA A 1 232 ? -12.785 1.055 -41.937 1.00 52.19 232 ALA A N 1
ATOM 1810 C CA . ALA A 1 232 ? -14.130 0.601 -42.220 1.00 52.19 232 ALA A CA 1
ATOM 1811 C C . ALA A 1 232 ? -14.049 -0.143 -43.551 1.00 52.19 232 ALA A C 1
ATOM 1813 O O . ALA A 1 232 ? -13.940 0.460 -44.619 1.00 52.19 232 ALA A O 1
ATOM 1814 N N . GLY A 1 233 ? -13.973 -1.472 -43.481 1.00 59.25 233 GLY A N 1
ATOM 1815 C CA . GLY A 1 233 ? -14.036 -2.290 -44.669 1.00 59.25 233 GLY A CA 1
ATOM 1816 C C . GLY A 1 233 ? -15.356 -1.936 -45.350 1.00 59.25 233 GLY A C 1
ATOM 1817 O O . GLY A 1 233 ? -16.348 -1.720 -44.647 1.00 59.25 233 GLY A O 1
ATOM 1818 N N . PRO A 1 234 ? -15.416 -1.895 -46.689 1.00 57.44 234 PRO A N 1
ATOM 1819 C CA . PRO A 1 234 ? -16.594 -1.451 -47.446 1.00 57.44 234 PRO A CA 1
ATOM 1820 C C . PRO A 1 234 ? -17.883 -2.257 -47.169 1.00 57.44 234 PRO A C 1
ATOM 1822 O O . PRO A 1 234 ? -18.923 -1.983 -47.752 1.00 57.44 234 PRO A O 1
ATOM 1825 N N . ARG A 1 235 ? -17.838 -3.245 -46.269 1.00 56.91 235 ARG A N 1
ATOM 1826 C CA . ARG A 1 235 ? -18.949 -4.106 -45.862 1.00 56.91 235 ARG A CA 1
ATOM 1827 C C . ARG A 1 235 ? -19.762 -3.581 -44.672 1.00 56.91 235 ARG A C 1
ATOM 1829 O O . ARG A 1 235 ? -20.854 -4.084 -44.448 1.00 56.91 235 ARG A O 1
ATOM 1836 N N . LEU A 1 236 ? -19.295 -2.567 -43.937 1.00 55.78 236 LEU A N 1
ATOM 1837 C CA . LEU A 1 236 ? -20.092 -1.953 -42.855 1.00 55.78 236 LEU A CA 1
ATOM 1838 C C . LEU A 1 236 ? -21.202 -1.017 -43.372 1.00 55.78 236 LEU A C 1
ATOM 1840 O O . LEU A 1 236 ? -22.113 -0.683 -42.623 1.00 55.78 236 LEU A O 1
ATOM 1844 N N . GLY A 1 237 ? -21.177 -0.650 -44.658 1.00 56.41 237 GLY A N 1
ATOM 1845 C CA . GLY A 1 237 ? -22.215 0.165 -45.299 1.00 56.41 237 GLY A CA 1
ATOM 1846 C C . GLY A 1 237 ? -23.507 -0.577 -45.669 1.00 56.41 237 GLY A C 1
ATOM 1847 O O . GLY A 1 237 ? -24.418 0.055 -46.188 1.00 56.41 237 GLY A O 1
ATOM 1848 N N . GLN A 1 238 ? -23.614 -1.891 -45.429 1.00 56.31 238 GLN A N 1
ATOM 1849 C CA . GLN A 1 238 ? -24.794 -2.687 -45.816 1.00 56.31 238 GLN A CA 1
ATOM 1850 C C . GLN A 1 238 ? -25.757 -3.019 -44.666 1.00 56.31 238 GLN A C 1
ATOM 1852 O O . GLN A 1 238 ? -26.771 -3.663 -44.900 1.00 56.31 238 GLN A O 1
ATOM 1857 N N . LEU A 1 239 ? -25.492 -2.564 -43.437 1.00 55.78 239 LEU A N 1
ATOM 1858 C CA . LEU A 1 239 ? -26.380 -2.812 -42.286 1.00 55.78 239 LEU A CA 1
ATOM 1859 C C . LEU A 1 239 ? -27.396 -1.685 -42.017 1.00 55.78 239 LEU A C 1
ATOM 1861 O O . LEU A 1 239 ? -28.096 -1.725 -41.011 1.00 55.78 239 LEU A O 1
ATOM 1865 N N . LEU A 1 240 ? -27.497 -0.687 -42.903 1.00 55.78 240 LEU A N 1
ATOM 1866 C CA . LEU A 1 240 ? -28.386 0.472 -42.741 1.00 55.78 240 LEU A CA 1
ATOM 1867 C C . LEU A 1 240 ? -29.244 0.759 -43.984 1.00 55.78 240 LEU A C 1
ATOM 1869 O O . LEU A 1 240 ? -29.475 1.916 -44.307 1.00 55.78 240 LEU A O 1
ATOM 1873 N N . VAL A 1 241 ? -29.729 -0.257 -44.702 1.00 58.09 241 VAL A N 1
ATOM 1874 C CA . VAL A 1 241 ? -30.821 -0.068 -45.675 1.00 58.09 241 VAL A CA 1
ATOM 1875 C C . VAL A 1 241 ? -31.689 -1.323 -45.692 1.00 58.09 241 VAL A C 1
ATOM 1877 O O . VAL A 1 241 ? -31.327 -2.297 -46.330 1.00 58.09 241 VAL A O 1
ATOM 1880 N N . GLU A 1 242 ? -32.785 -1.307 -44.935 1.00 54.53 242 GLU A N 1
ATOM 1881 C CA . GLU A 1 242 ? -34.117 -1.814 -45.322 1.00 54.53 242 GLU A CA 1
ATOM 1882 C C . GLU A 1 242 ? -35.034 -1.751 -44.094 1.00 54.53 242 GLU A C 1
ATOM 1884 O O . GLU A 1 242 ? -35.253 -2.707 -43.357 1.00 54.53 242 GLU A O 1
ATOM 1889 N N . GLY A 1 243 ? -35.531 -0.542 -43.844 1.00 57.72 243 GLY A N 1
ATOM 1890 C CA . GLY A 1 243 ? -36.542 -0.248 -42.835 1.00 57.72 243 GLY A CA 1
ATOM 1891 C C . GLY A 1 243 ? -37.485 0.848 -43.320 1.00 57.72 243 GLY A C 1
ATOM 1892 O O . GLY A 1 243 ? -37.869 1.718 -42.547 1.00 57.72 243 GLY A O 1
ATOM 1893 N N . SER A 1 244 ? -37.809 0.862 -44.616 1.00 51.62 244 SER A N 1
ATOM 1894 C CA . SER A 1 244 ? -38.881 1.690 -45.168 1.00 51.62 244 SER A CA 1
ATOM 1895 C C . SER A 1 244 ? -40.225 1.027 -44.864 1.00 51.62 244 SER A C 1
ATOM 1897 O O . SER A 1 244 ? -40.704 0.186 -45.622 1.00 51.62 244 SER A O 1
ATOM 1899 N N . PHE A 1 245 ? -40.807 1.399 -43.723 1.00 56.38 245 PHE A N 1
ATOM 1900 C CA . PHE A 1 245 ? -42.238 1.258 -43.465 1.00 56.38 245 PHE A CA 1
ATOM 1901 C C . PHE A 1 245 ? -43.021 2.248 -44.339 1.00 56.38 245 PHE A C 1
ATOM 1903 O O . PHE A 1 245 ? -42.580 3.376 -44.562 1.00 56.38 245 PHE A O 1
ATOM 1910 N N . GLY A 1 246 ? -44.146 1.773 -44.873 1.00 58.19 246 GLY A N 1
ATOM 1911 C CA . GLY A 1 246 ? -44.882 2.388 -45.972 1.00 58.19 246 GLY A CA 1
ATOM 1912 C C . GLY A 1 246 ? -45.830 3.535 -45.624 1.00 58.19 246 GLY A C 1
ATOM 1913 O O . GLY A 1 246 ? -46.162 3.776 -44.464 1.00 58.19 246 GLY A O 1
ATOM 1914 N N . PHE A 1 247 ? -46.293 4.163 -46.705 1.00 45.81 247 PHE A N 1
ATOM 1915 C CA . PHE A 1 247 ? -47.630 4.716 -46.914 1.00 45.81 247 PHE A CA 1
ATOM 1916 C C . PHE A 1 247 ? -48.050 4.391 -48.348 1.00 45.81 247 PHE A C 1
ATOM 1918 O O . PHE A 1 247 ? -47.159 4.430 -49.230 1.00 45.81 247 PHE A O 1
#